Protein AF-A0A1L4D3G4-F1 (afdb_monomer)

Organism: NCBI:txid1915309

Foldseek 3Di:
DQVPLLVVVVVVLVPDPPPPPPCVQDPPLLSVLLVVVLVPDDPLLSSLLSVLLVVLCVLLVPVPSSSVLLSSQLSLQLVQPDDPDDPVVSNVSSVVSSVVSSVVSVVVDSVVSSVVCQQAFALEGPVCVVLLVLLAPVVFDDQVVQAPDQAEDDAFGKFKKQFDALVCLPPPCLLVVQVNLLQFQKAKIFIAHNLRFEAQHQKIFTKDWRSQFFNAWFLADLVDDGRFPPPVPVPPDPDDDDDDDDHHPDPDRCCVVSGVRSYDDHHSVRSSVSNDPHTIIIMGGSHFQDRRGNSDGTTHRMDRAEMEGEDEPVDHDDPVSVVSNVVSRVSVCVVRVHYYYYYHHHHDPVSVD

Solvent-accessible surface area (backbone atoms only — not comparable to full-atom values): 20359 Å² total; per-residue (Å²): 117,82,76,54,47,49,47,52,53,53,51,66,67,67,54,70,71,98,43,80,74,55,51,78,78,47,60,58,64,51,54,56,30,50,50,55,53,56,71,73,46,56,68,74,57,46,47,60,49,34,66,58,52,61,49,34,56,68,73,34,72,75,39,64,68,58,20,52,51,45,44,52,50,37,53,51,51,51,60,72,70,60,63,99,63,57,75,70,55,47,54,54,51,52,53,50,46,46,57,59,40,54,61,54,65,75,67,79,46,64,68,60,51,53,53,50,50,65,64,73,43,45,59,51,54,82,92,46,50,72,38,50,63,51,43,38,66,87,73,38,58,70,59,79,82,43,70,87,39,85,43,70,69,77,69,87,42,38,44,41,34,38,66,45,58,78,89,45,64,86,38,75,63,51,82,42,39,53,68,50,45,32,59,20,56,34,40,64,28,26,74,39,30,69,91,39,48,60,33,74,36,51,35,31,35,26,48,46,54,46,43,45,20,57,60,47,43,37,44,40,70,76,81,72,75,70,54,48,71,38,86,88,65,59,87,79,72,90,81,82,93,81,87,82,85,95,70,75,92,63,94,54,92,59,46,78,77,44,76,84,55,59,86,53,80,59,29,63,67,55,31,53,73,60,33,70,101,54,45,36,29,31,34,27,37,17,36,55,71,41,72,54,40,64,65,56,70,49,14,45,71,51,39,69,54,27,37,39,37,51,48,27,86,91,60,73,76,52,72,70,56,49,53,52,53,51,52,52,48,52,55,48,32,70,74,65,74,36,26,40,40,35,40,73,33,47,56,51,76,75,74,82,117

Sequence (353 aa):
MKKLYGKELDDDFSVGFGVYEYISRIDFGLWESLKIWLHELPDNEKEIISIYYLKFKKISRGDDYLEKSLQVHFLFKLRLERIIFSLEHLKIIIKKIFQETEKLAHYRSVDLLTKNINRYSSYISVSEIHKLHKWDQKYFTNLSMFQSSNVVGVKDFKFIVHMIGEEYFNRTDFSNLEDNMNTWDAISTSVVSENNKYFYYRFGVILSIPKQNILLTFTQDAMFENHIGNSKMDKYQLTSKKYSENKIKNNGLLTKHIKSKYNTFYTPDEIIKKTYAFHNEIIVCGRNGVNIHPNFPCTGKIKIAGIVIVNDKNNPTSIKNSQMILEATKNLQKKYSVPIIRIDGQVDVTSNQ

Structure (mmCIF, N/CA/C/O backbone):
data_AF-A0A1L4D3G4-F1
#
_entry.id   AF-A0A1L4D3G4-F1
#
loop_
_atom_site.group_PDB
_atom_site.id
_atom_site.type_symbol
_atom_site.label_atom_id
_atom_site.label_alt_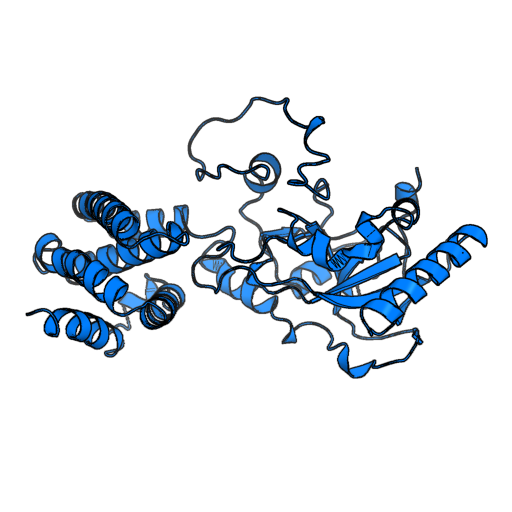id
_atom_site.label_comp_id
_atom_site.label_asym_id
_atom_site.label_entity_id
_atom_site.label_seq_id
_atom_site.pdbx_PDB_ins_code
_atom_site.Cartn_x
_atom_site.Cartn_y
_atom_site.Cartn_z
_atom_site.occupancy
_atom_site.B_iso_or_equiv
_atom_site.auth_seq_id
_atom_site.auth_comp_id
_atom_site.auth_asym_id
_atom_site.auth_atom_id
_atom_site.pdbx_PDB_model_num
ATOM 1 N N . MET A 1 1 ? -14.363 -14.700 41.690 1.00 42.09 1 MET A N 1
ATOM 2 C CA . MET A 1 1 ? -14.624 -13.422 40.988 1.00 42.09 1 MET A CA 1
ATOM 3 C C . MET A 1 1 ? -13.743 -13.204 39.752 1.00 42.09 1 MET A C 1
ATOM 5 O O . MET A 1 1 ? -14.317 -12.923 38.718 1.00 42.09 1 MET A O 1
ATOM 9 N N . LYS A 1 2 ? -12.409 -13.398 39.774 1.00 38.31 2 LYS A N 1
ATOM 10 C CA . LYS A 1 2 ? -11.531 -13.130 38.601 1.00 38.31 2 LYS A CA 1
ATOM 11 C C . LYS A 1 2 ? -11.854 -13.887 37.294 1.00 38.31 2 LYS A C 1
ATOM 13 O O . LYS A 1 2 ? -11.777 -13.299 36.228 1.00 38.31 2 LYS A O 1
ATOM 18 N N . LYS A 1 3 ? -12.274 -15.158 37.355 1.00 40.56 3 LYS A N 1
ATOM 19 C CA . LYS A 1 3 ? -12.630 -15.956 36.156 1.00 40.56 3 LYS A CA 1
ATOM 20 C C . LYS A 1 3 ? -13.986 -15.607 35.517 1.00 40.56 3 LYS A C 1
ATOM 22 O O . LYS A 1 3 ? -14.239 -16.042 34.403 1.00 40.56 3 LYS A O 1
ATOM 27 N N . LEU A 1 4 ? -14.858 -14.868 36.209 1.00 44.81 4 LEU A N 1
ATOM 28 C CA . LEU A 1 4 ? -16.210 -14.567 35.714 1.00 44.81 4 LEU A CA 1
ATOM 29 C C . LEU A 1 4 ? -16.209 -13.448 34.664 1.00 44.81 4 LEU A C 1
ATOM 31 O O . LEU A 1 4 ? -16.950 -13.530 33.695 1.00 44.81 4 LEU A O 1
ATOM 35 N N . TYR A 1 5 ? -15.330 -12.456 34.814 1.00 47.94 5 TYR A N 1
ATOM 36 C CA . TYR A 1 5 ? -15.343 -11.261 33.965 1.00 47.94 5 TYR A CA 1
ATOM 37 C C . TYR A 1 5 ? -14.765 -11.471 32.561 1.00 47.94 5 TYR A C 1
ATOM 39 O O . TYR A 1 5 ? -15.242 -10.859 31.612 1.00 47.94 5 TYR A O 1
ATOM 47 N N . GLY A 1 6 ? -13.775 -12.359 32.407 1.00 49.72 6 GLY A N 1
ATOM 48 C CA . GLY A 1 6 ? -13.284 -12.747 31.078 1.00 49.72 6 GLY A CA 1
ATOM 49 C C . GLY A 1 6 ? -14.337 -13.522 30.281 1.00 49.72 6 GLY A C 1
ATOM 50 O O . GLY A 1 6 ? -14.503 -13.288 29.092 1.00 49.72 6 GLY A O 1
ATOM 51 N N . LYS A 1 7 ? -15.109 -14.374 30.970 1.00 55.38 7 LYS A N 1
ATOM 52 C CA . LYS A 1 7 ? -16.161 -15.184 30.355 1.00 55.38 7 LYS A CA 1
ATOM 53 C C . LYS A 1 7 ? -17.354 -14.342 29.893 1.00 55.38 7 LYS A C 1
ATOM 55 O O . LYS A 1 7 ? -17.835 -14.563 28.796 1.00 55.38 7 LYS A O 1
ATOM 60 N N . GLU A 1 8 ? -17.791 -13.357 30.682 1.00 55.19 8 GLU A N 1
ATOM 61 C CA . GLU A 1 8 ? -18.862 -12.436 30.260 1.00 55.19 8 GLU A CA 1
ATOM 62 C C . GLU A 1 8 ? -18.474 -11.622 29.023 1.00 55.19 8 GLU A C 1
ATOM 64 O O . GLU A 1 8 ? -19.321 -11.412 28.164 1.00 55.19 8 GLU A O 1
ATOM 69 N N . LEU A 1 9 ? -17.207 -11.200 28.913 1.00 49.03 9 LEU A N 1
ATOM 70 C CA . LEU A 1 9 ? -16.700 -10.533 27.716 1.00 49.03 9 LEU A CA 1
ATOM 71 C C . LEU A 1 9 ? -16.831 -11.470 26.501 1.00 49.03 9 LEU A C 1
ATOM 73 O O . LEU A 1 9 ? -17.475 -11.110 25.523 1.00 49.03 9 LEU A O 1
ATOM 77 N N . ASP A 1 10 ? -16.284 -12.685 26.588 1.00 51.06 10 ASP A N 1
ATOM 78 C CA . ASP A 1 10 ? -16.332 -13.676 25.504 1.00 51.06 10 ASP A CA 1
ATOM 79 C C . ASP A 1 10 ? -17.775 -14.085 25.131 1.00 51.06 10 ASP A C 1
ATOM 81 O O . ASP A 1 10 ? -18.096 -14.208 23.946 1.00 51.06 10 ASP A O 1
ATOM 85 N N . ASP A 1 11 ? -18.666 -14.232 26.116 1.00 56.81 11 ASP A N 1
ATOM 86 C CA . ASP A 1 11 ? -20.077 -14.576 25.910 1.00 56.81 11 ASP A CA 1
ATOM 87 C C . ASP A 1 11 ? -20.813 -13.445 25.153 1.00 56.81 11 ASP A C 1
ATOM 89 O O . ASP A 1 11 ? -21.473 -13.723 24.149 1.00 56.81 11 ASP A O 1
ATOM 93 N N . ASP A 1 12 ? -20.616 -12.172 25.534 1.00 56.31 12 ASP A N 1
ATOM 94 C CA . ASP A 1 12 ? -21.178 -10.991 24.841 1.00 56.31 12 ASP A CA 1
ATOM 95 C C . ASP A 1 12 ? -20.666 -10.857 23.388 1.00 56.31 12 ASP A C 1
ATOM 97 O O . ASP A 1 12 ? -21.340 -10.286 22.527 1.00 56.31 12 ASP A O 1
ATOM 101 N N . PHE A 1 13 ? -19.472 -11.385 23.093 1.00 51.12 13 PHE A N 1
ATOM 102 C CA . PHE A 1 13 ? -18.880 -11.377 21.751 1.00 51.12 13 PHE A CA 1
ATOM 103 C C . PHE A 1 13 ? -19.269 -12.587 20.886 1.00 51.12 13 PHE A C 1
ATOM 105 O O . PHE A 1 13 ? -19.250 -12.482 19.653 1.00 51.12 13 PHE A O 1
ATOM 112 N N . SER A 1 14 ? -19.638 -13.712 21.499 1.00 44.62 14 SER A N 1
ATOM 113 C CA . SER A 1 14 ? -20.016 -14.953 20.807 1.00 44.62 14 SER A CA 1
ATOM 114 C C . SER A 1 14 ? -21.465 -14.958 20.308 1.00 44.62 14 SER A C 1
ATOM 116 O O . SER A 1 14 ? -21.757 -15.499 19.238 1.00 44.62 14 SER A O 1
ATOM 118 N N . VAL A 1 15 ? -22.372 -14.304 21.035 1.00 47.25 15 VAL A N 1
ATOM 119 C CA . VAL A 1 15 ? -23.777 -14.177 20.653 1.00 47.25 15 VAL A CA 1
ATOM 120 C C . VAL A 1 15 ? -23.879 -13.004 19.687 1.00 47.25 15 VAL A C 1
ATOM 122 O O . VAL A 1 15 ? -24.064 -11.857 20.088 1.00 47.25 15 VAL A O 1
ATOM 125 N N . GLY A 1 16 ? -23.671 -13.283 18.396 1.00 44.22 16 GLY A N 1
ATOM 126 C CA . GLY A 1 16 ? -23.899 -12.322 17.319 1.00 44.22 16 GLY A CA 1
ATOM 127 C C . GLY A 1 16 ? -25.184 -11.550 17.595 1.00 44.22 16 GLY A C 1
ATOM 128 O O . GLY A 1 16 ? -26.239 -12.152 17.795 1.00 44.22 16 GLY A O 1
ATOM 129 N N . PHE A 1 17 ? -25.045 -10.230 17.717 1.00 44.41 17 PHE A N 1
ATOM 130 C CA . PHE A 1 17 ? -26.109 -9.351 18.160 1.00 44.41 17 PHE A CA 1
ATOM 131 C C . PHE A 1 17 ? -27.437 -9.689 17.445 1.00 44.41 17 PHE A C 1
ATOM 133 O O . PHE A 1 17 ? -27.451 -9.903 16.230 1.00 44.41 17 PHE A O 1
ATOM 140 N N . GLY A 1 18 ? -28.564 -9.707 18.162 1.00 42.38 18 GLY A N 1
ATOM 141 C CA . GLY A 1 18 ? -29.906 -9.887 17.584 1.00 42.38 18 GLY A CA 1
ATOM 142 C C . GLY A 1 18 ? -30.361 -8.665 16.774 1.00 42.38 18 GLY A C 1
ATOM 143 O O . GLY A 1 18 ? -31.245 -7.930 17.194 1.00 42.38 18 GLY A O 1
ATOM 144 N N . VAL A 1 19 ? -29.683 -8.375 15.664 1.00 39.91 19 VAL A N 1
ATOM 145 C CA . VAL A 1 19 ? -29.420 -6.992 15.247 1.00 39.91 19 VAL A CA 1
ATOM 146 C C . VAL A 1 19 ? -29.548 -6.838 13.736 1.00 39.91 19 VAL A C 1
ATOM 148 O O . VAL A 1 19 ? -28.597 -6.615 13.005 1.00 39.91 19 VAL A O 1
ATOM 151 N N . TYR A 1 20 ? -30.783 -6.904 13.248 1.00 40.59 20 TYR A N 1
ATOM 152 C CA . TYR A 1 20 ? -31.081 -6.399 11.905 1.00 40.59 20 TYR A CA 1
ATOM 153 C C . TYR A 1 20 ? -31.168 -4.861 11.881 1.00 40.59 20 TYR A C 1
ATOM 155 O O . TYR A 1 20 ? -30.770 -4.242 10.899 1.00 40.59 20 TYR A O 1
ATOM 163 N N . GLU A 1 21 ? -31.580 -4.212 12.979 1.00 41.81 21 GLU A N 1
ATOM 164 C CA . GLU A 1 21 ? -31.672 -2.740 13.041 1.00 41.81 21 GLU A CA 1
ATOM 165 C C . GLU A 1 21 ? -30.343 -2.052 13.401 1.00 41.81 21 GLU A C 1
ATOM 167 O O . GLU A 1 21 ? -30.026 -0.988 12.869 1.00 41.81 21 GLU A O 1
ATOM 172 N N . TYR A 1 22 ? -29.514 -2.671 14.242 1.00 42.81 22 TYR A N 1
ATOM 173 C CA . TYR A 1 22 ? -28.264 -2.081 14.749 1.00 42.81 22 TYR A CA 1
ATOM 174 C C . TYR A 1 22 ? -27.087 -2.197 13.750 1.00 42.81 22 TYR A C 1
ATOM 176 O O . TYR A 1 22 ? -26.238 -1.303 13.715 1.00 42.81 22 TYR A O 1
ATOM 184 N N . ILE A 1 23 ? -27.098 -3.197 12.845 1.00 43.22 23 ILE A N 1
ATOM 185 C CA . ILE A 1 23 ? -26.132 -3.359 11.728 1.00 43.22 23 ILE A CA 1
ATOM 186 C C . ILE A 1 23 ? -26.224 -2.200 10.732 1.00 43.22 23 ILE A C 1
ATOM 188 O O . ILE A 1 23 ? -25.244 -1.875 10.067 1.00 43.22 23 ILE A O 1
ATOM 192 N N . SER A 1 24 ? -27.377 -1.533 10.644 1.00 45.66 24 SER A N 1
ATOM 193 C CA . SER A 1 24 ? -27.547 -0.415 9.712 1.00 45.66 24 SER A CA 1
ATOM 194 C C . SER A 1 24 ? -26.776 0.852 10.119 1.00 45.66 24 SER A C 1
ATOM 196 O O . SER A 1 24 ? -26.559 1.716 9.271 1.00 45.66 24 SER A O 1
ATOM 198 N N . ARG A 1 25 ? -26.352 0.988 11.391 1.00 48.62 25 ARG A N 1
ATOM 199 C CA . ARG A 1 25 ? -25.760 2.237 11.924 1.00 48.62 25 ARG A CA 1
ATOM 200 C C . ARG A 1 25 ? -24.374 2.094 12.542 1.00 48.62 25 ARG A C 1
ATOM 202 O O . ARG A 1 25 ? -23.607 3.055 12.498 1.00 48.62 25 ARG A O 1
ATOM 209 N N . ILE A 1 26 ? -24.043 0.941 13.116 1.00 53.25 26 ILE A N 1
ATOM 210 C CA . ILE A 1 26 ? -22.683 0.640 13.569 1.00 53.25 26 ILE A CA 1
ATOM 211 C C . ILE A 1 26 ? -22.080 -0.319 12.554 1.00 53.25 26 ILE A C 1
ATOM 213 O O . ILE A 1 26 ? -22.638 -1.381 12.296 1.00 53.25 26 ILE A O 1
ATOM 217 N N . ASP A 1 27 ? -20.963 0.096 11.954 1.00 59.19 27 ASP A N 1
ATOM 218 C CA . ASP A 1 27 ? -20.247 -0.677 10.943 1.00 59.19 27 ASP A CA 1
ATOM 219 C C . ASP A 1 27 ? -19.950 -2.084 11.481 1.00 59.19 27 ASP A C 1
ATOM 221 O O . ASP A 1 27 ? -19.138 -2.269 12.391 1.00 59.19 27 ASP A O 1
ATOM 225 N N . PHE A 1 28 ? -20.636 -3.084 10.927 1.00 61.38 28 PHE A N 1
ATOM 226 C CA . PHE A 1 28 ? -20.466 -4.487 11.292 1.00 61.38 28 PHE A CA 1
ATOM 227 C C . PHE A 1 28 ? -18.996 -4.926 11.173 1.00 61.38 28 PHE A C 1
ATOM 229 O O . PHE A 1 28 ? -18.505 -5.694 11.999 1.00 61.38 28 PHE A O 1
ATOM 236 N N . GLY A 1 29 ? -18.255 -4.367 10.208 1.00 60.62 29 GLY A N 1
ATOM 237 C CA . GLY A 1 29 ? -16.829 -4.630 10.035 1.00 60.62 29 GLY A CA 1
ATOM 238 C C . GLY A 1 29 ? -15.967 -4.102 11.186 1.00 60.62 29 GLY A C 1
ATOM 239 O O . GLY A 1 29 ? -15.011 -4.766 11.591 1.00 60.62 29 GLY A O 1
ATOM 240 N N . LEU A 1 30 ? -16.317 -2.947 11.765 1.00 64.12 30 LEU A N 1
ATOM 241 C CA . LEU A 1 30 ? -15.652 -2.410 12.959 1.00 64.12 30 LEU A CA 1
ATOM 242 C C . LEU A 1 30 ? -15.825 -3.362 14.145 1.00 64.12 30 LEU A C 1
ATOM 244 O O . LEU A 1 30 ? -14.848 -3.680 14.825 1.00 64.12 30 LEU A O 1
ATOM 248 N N . TRP A 1 31 ? -17.043 -3.850 14.374 1.00 67.62 31 TRP A N 1
ATOM 249 C CA . TRP A 1 31 ? -17.318 -4.754 15.487 1.00 67.62 31 TRP A CA 1
ATOM 250 C C . TRP A 1 31 ? -16.569 -6.083 15.373 1.00 67.62 31 TRP A C 1
ATOM 252 O O . TRP A 1 31 ? -15.859 -6.469 16.303 1.00 67.62 31 TRP A O 1
ATOM 262 N N . GLU A 1 32 ? -16.658 -6.748 14.220 1.00 67.75 32 GLU A N 1
ATOM 263 C CA . GLU A 1 32 ? -15.952 -8.013 13.989 1.00 67.75 32 GLU A CA 1
ATOM 264 C C . GLU A 1 32 ? -14.431 -7.837 14.089 1.00 67.75 32 GLU A C 1
ATOM 266 O O . GLU A 1 32 ? -13.722 -8.685 14.629 1.00 67.75 32 GLU A O 1
ATOM 271 N N . SER A 1 33 ? -13.907 -6.685 13.670 1.00 70.25 33 SER A N 1
ATOM 272 C CA . SER A 1 33 ? -12.487 -6.397 13.839 1.00 70.25 33 SER A CA 1
ATOM 273 C C . SER A 1 33 ? -12.077 -6.171 15.298 1.00 70.25 33 SER A C 1
ATOM 275 O O . SER A 1 33 ? -10.966 -6.539 15.688 1.00 70.25 33 SER A O 1
ATOM 277 N N . LEU A 1 34 ? -12.935 -5.563 16.124 1.00 72.88 34 LEU A N 1
ATOM 278 C CA . LEU A 1 34 ? -12.679 -5.421 17.561 1.00 72.88 34 LEU A CA 1
ATOM 279 C C . LEU A 1 34 ? -12.722 -6.771 18.280 1.00 72.88 34 LEU A C 1
ATOM 281 O O . LEU A 1 34 ? -11.896 -6.978 19.166 1.00 72.88 34 LEU A O 1
ATOM 285 N N . LYS A 1 35 ? -13.600 -7.696 17.867 1.00 73.50 35 LYS A N 1
ATOM 286 C CA . LYS A 1 35 ? -13.601 -9.086 18.353 1.00 73.50 35 LYS A CA 1
ATOM 287 C C . LYS A 1 35 ? -12.277 -9.780 18.101 1.00 73.50 35 LYS A C 1
ATOM 289 O O . LYS A 1 35 ? -11.671 -10.294 19.035 1.00 73.50 35 LYS A O 1
ATOM 294 N N . ILE A 1 36 ? -11.825 -9.776 16.845 1.00 72.19 36 ILE A N 1
ATOM 295 C CA . ILE A 1 36 ? -10.562 -10.413 16.452 1.00 72.19 36 ILE A CA 1
ATOM 296 C C . ILE A 1 36 ? -9.418 -9.837 17.289 1.00 72.19 36 ILE A C 1
ATOM 298 O O . ILE A 1 36 ? -8.679 -10.585 17.923 1.00 72.19 36 ILE A O 1
ATOM 302 N N . TRP A 1 37 ? -9.336 -8.506 17.367 1.00 80.38 37 TRP A N 1
ATOM 303 C CA . TRP A 1 37 ? -8.324 -7.828 18.172 1.00 80.38 37 TRP A CA 1
ATOM 304 C C . TRP A 1 37 ? -8.384 -8.220 19.654 1.00 80.38 37 TRP A C 1
ATOM 306 O O . TRP A 1 37 ? -7.343 -8.491 20.246 1.00 80.38 37 TRP A O 1
ATOM 316 N N . LEU A 1 38 ? -9.577 -8.271 20.254 1.00 79.56 38 LEU A N 1
ATOM 317 C CA . LEU A 1 38 ? -9.748 -8.694 21.643 1.00 79.56 38 LEU A CA 1
ATOM 318 C C . LEU A 1 38 ? -9.295 -10.136 21.852 1.00 79.56 38 LEU A C 1
ATOM 320 O O . LEU A 1 38 ? -8.597 -10.391 22.827 1.00 79.56 38 LEU A O 1
ATOM 324 N N . HIS A 1 39 ? -9.626 -11.061 20.948 1.00 81.19 39 HIS A N 1
ATOM 325 C CA . HIS A 1 39 ? -9.197 -12.458 21.050 1.00 81.19 39 HIS A CA 1
ATOM 326 C C . HIS A 1 39 ? -7.673 -12.614 21.014 1.00 81.19 39 HIS A C 1
ATOM 328 O O . HIS A 1 39 ? -7.145 -13.450 21.749 1.00 81.19 39 HIS A O 1
ATOM 334 N N . GLU A 1 40 ? -6.978 -11.775 20.243 1.00 81.69 40 GLU A N 1
ATOM 335 C CA . GLU A 1 40 ? -5.512 -11.727 20.161 1.00 81.69 40 GLU A CA 1
ATOM 336 C C . GLU A 1 40 ? -4.836 -11.148 21.421 1.00 81.69 40 GLU A C 1
ATOM 338 O O . GLU A 1 40 ? -3.612 -11.235 21.557 1.00 81.69 40 GLU A O 1
ATOM 343 N N . LEU A 1 41 ? -5.588 -10.545 22.353 1.00 80.31 41 LEU A N 1
ATOM 344 C CA . LEU A 1 41 ? -5.010 -9.989 23.576 1.00 80.31 41 LEU A CA 1
ATOM 345 C C . LEU A 1 41 ? -4.597 -11.081 24.577 1.00 80.31 41 LEU A C 1
ATOM 347 O O . LEU A 1 41 ? -5.334 -12.052 24.776 1.00 80.31 41 LEU A O 1
ATOM 351 N N . PRO A 1 42 ? -3.474 -10.884 25.291 1.00 87.31 42 PRO A N 1
ATOM 352 C CA . PRO A 1 42 ? -3.150 -11.665 26.478 1.00 87.31 42 PRO A CA 1
ATOM 353 C C . PRO A 1 42 ? -4.271 -11.622 27.532 1.00 87.31 42 PRO A C 1
ATOM 355 O O . PRO A 1 42 ? -4.920 -10.590 27.727 1.00 87.31 42 PRO A O 1
ATOM 358 N N . ASP A 1 43 ? -4.470 -12.721 28.264 1.00 86.50 43 ASP A N 1
ATOM 359 C CA . ASP A 1 43 ? -5.577 -12.862 29.228 1.00 86.50 43 ASP A CA 1
ATOM 360 C C . ASP A 1 43 ? -5.563 -11.803 30.337 1.00 86.50 43 ASP A C 1
ATOM 362 O O . ASP A 1 43 ? -6.609 -11.314 30.765 1.00 86.50 43 ASP A O 1
ATOM 366 N N . ASN A 1 44 ? -4.373 -11.398 30.780 1.00 87.75 44 ASN A N 1
ATOM 367 C CA . ASN A 1 44 ? -4.210 -10.338 31.773 1.00 87.75 44 ASN A CA 1
ATOM 368 C C . ASN A 1 44 ? -4.648 -8.957 31.246 1.00 87.75 44 ASN A C 1
ATOM 370 O O . ASN A 1 44 ? -5.154 -8.147 32.020 1.00 87.75 44 ASN A O 1
ATOM 374 N N . GLU A 1 45 ? -4.494 -8.678 29.948 1.00 86.62 45 GLU A N 1
ATOM 375 C CA . GLU A 1 45 ? -5.011 -7.456 29.324 1.00 86.62 45 GLU A CA 1
ATOM 376 C C . GLU A 1 45 ? -6.540 -7.511 29.224 1.00 86.62 45 GLU A C 1
ATOM 378 O O . GLU A 1 45 ? -7.209 -6.556 29.625 1.00 86.62 45 GLU A O 1
ATOM 383 N N . LYS A 1 46 ? -7.099 -8.646 28.776 1.00 87.75 46 LYS A N 1
ATOM 384 C CA . LYS A 1 46 ? -8.555 -8.873 28.715 1.00 87.75 46 LYS A CA 1
ATOM 385 C C . LYS A 1 46 ? -9.215 -8.674 30.080 1.00 87.75 46 LYS A C 1
ATOM 387 O O . LYS A 1 46 ? -10.233 -7.988 30.174 1.00 87.75 46 LYS A O 1
ATOM 392 N N . GLU A 1 47 ? -8.605 -9.202 31.145 1.00 87.94 47 GLU A N 1
ATOM 393 C CA . GLU A 1 47 ? -9.097 -9.038 32.518 1.00 87.94 47 GLU A CA 1
ATOM 394 C C . GLU A 1 47 ? -9.200 -7.550 32.888 1.00 87.94 47 GLU A C 1
ATOM 396 O O . GLU A 1 47 ? -10.248 -7.100 33.350 1.00 87.94 47 GLU A O 1
ATOM 401 N N . ILE A 1 48 ? -8.166 -6.747 32.617 1.00 87.75 48 ILE A N 1
ATOM 402 C CA . ILE A 1 48 ? -8.185 -5.309 32.930 1.00 87.75 48 ILE A CA 1
ATOM 403 C C . ILE A 1 48 ? -9.246 -4.576 32.104 1.00 87.75 48 ILE A C 1
ATOM 405 O O . ILE A 1 48 ? -9.960 -3.729 32.642 1.00 87.75 48 ILE A O 1
ATOM 409 N N . ILE A 1 49 ? -9.370 -4.897 30.815 1.00 88.69 49 ILE A N 1
ATOM 410 C CA . ILE A 1 49 ? -10.350 -4.277 29.914 1.00 88.69 49 ILE A CA 1
ATOM 411 C C . ILE A 1 49 ? -11.776 -4.563 30.389 1.00 88.69 49 ILE A C 1
ATOM 413 O O . ILE A 1 49 ? -12.582 -3.633 30.484 1.00 88.69 49 ILE A O 1
ATOM 417 N N . SER A 1 50 ? -12.070 -5.814 30.759 1.00 87.88 50 SER A N 1
ATOM 418 C CA . SER A 1 50 ? -13.403 -6.251 31.196 1.00 87.88 50 SER A CA 1
ATOM 419 C C . SER A 1 50 ? -13.931 -5.449 32.395 1.00 87.88 50 SER A C 1
ATOM 421 O O . SER A 1 50 ? -15.100 -5.061 32.417 1.00 87.88 50 SER A O 1
ATOM 423 N N . ILE A 1 51 ? -13.053 -5.079 33.339 1.00 90.19 51 ILE A N 1
ATOM 424 C CA . ILE A 1 51 ? -13.406 -4.282 34.528 1.00 90.19 51 ILE A CA 1
ATOM 425 C C . ILE A 1 51 ? -14.019 -2.929 34.147 1.00 90.19 51 ILE A C 1
ATOM 427 O O . ILE A 1 51 ? -14.897 -2.428 34.851 1.00 90.19 51 ILE A O 1
ATOM 431 N N . TYR A 1 52 ? -13.539 -2.301 33.073 1.00 90.44 52 TYR A N 1
ATOM 432 C CA . TYR A 1 52 ? -14.050 -1.009 32.613 1.00 90.44 52 TYR A CA 1
ATOM 433 C C . TYR A 1 52 ? -15.189 -1.172 31.611 1.00 90.44 52 TYR A C 1
ATOM 435 O O . TYR A 1 52 ? -16.159 -0.422 31.678 1.00 90.44 52 TYR A O 1
ATOM 443 N N . TYR A 1 53 ? -15.111 -2.186 30.751 1.00 88.19 53 TYR A N 1
ATOM 444 C CA . TYR A 1 53 ? -16.151 -2.522 29.783 1.00 88.19 53 TYR A CA 1
ATOM 445 C C . TYR A 1 53 ? -17.519 -2.740 30.451 1.00 88.19 53 TYR A C 1
ATOM 447 O O . TYR A 1 53 ? -18.520 -2.143 30.053 1.00 88.19 53 TYR A O 1
ATOM 455 N N . LEU A 1 54 ? -17.553 -3.509 31.543 1.00 89.69 54 LEU A N 1
ATOM 456 C CA . LEU A 1 54 ? -18.790 -3.838 32.259 1.00 89.69 54 LEU A CA 1
ATOM 457 C C . LEU A 1 54 ? -19.385 -2.655 33.035 1.00 89.69 54 LEU A C 1
ATOM 459 O O . LEU A 1 54 ? -20.572 -2.654 33.362 1.00 89.69 54 LEU A O 1
ATOM 463 N N . LYS A 1 55 ? -18.603 -1.603 33.311 1.00 91.94 55 LYS A N 1
ATOM 464 C CA . LYS A 1 55 ? -19.127 -0.398 33.978 1.00 91.94 55 LYS A CA 1
ATOM 465 C C . LYS A 1 55 ? -20.111 0.369 33.099 1.00 91.94 55 LYS A C 1
ATOM 467 O O . LYS A 1 55 ? -20.960 1.075 33.647 1.00 91.94 55 LYS A O 1
ATOM 472 N N . PHE A 1 56 ? -20.046 0.214 31.774 1.00 86.81 56 PHE A N 1
ATOM 473 C CA . PHE A 1 56 ? -20.971 0.899 30.872 1.00 86.81 56 PHE A CA 1
ATOM 474 C C . PHE A 1 56 ? -22.421 0.462 31.054 1.00 86.81 56 PHE A C 1
ATOM 476 O O . PHE A 1 56 ? -23.292 1.314 30.933 1.00 86.81 56 PHE A O 1
ATOM 483 N N . LYS A 1 57 ? -22.677 -0.775 31.497 1.00 87.50 57 LYS A N 1
ATOM 484 C CA . LYS A 1 57 ? -24.021 -1.255 31.857 1.00 87.50 57 LYS A CA 1
ATOM 485 C C . LYS A 1 57 ? -24.681 -0.433 32.964 1.00 87.50 57 LYS A C 1
ATOM 487 O O . LYS A 1 57 ? -25.879 -0.165 32.958 1.00 87.50 57 LYS A O 1
ATOM 492 N N . LYS A 1 58 ? -23.885 0.015 33.939 1.00 88.06 58 LYS A N 1
ATOM 493 C CA . LYS A 1 58 ? -24.375 0.905 35.000 1.00 88.06 58 LYS A CA 1
ATOM 494 C C . LYS A 1 58 ? -24.572 2.334 34.485 1.00 88.06 58 LYS A C 1
ATOM 496 O O . LYS A 1 58 ? -25.516 3.006 34.895 1.00 88.06 58 LYS A O 1
ATOM 501 N N . ILE A 1 59 ? -23.680 2.800 33.610 1.00 86.88 59 ILE A N 1
ATOM 502 C CA . ILE A 1 59 ? -23.711 4.157 33.042 1.00 86.88 59 ILE A CA 1
ATOM 503 C C . ILE A 1 59 ? -24.911 4.340 32.105 1.00 86.88 59 ILE A C 1
ATOM 505 O O . ILE A 1 59 ? -25.550 5.391 32.138 1.00 86.88 59 ILE A O 1
ATOM 509 N N . SER A 1 60 ? -25.242 3.318 31.318 1.00 84.25 60 SER A N 1
ATOM 510 C CA . SER A 1 60 ? -26.350 3.325 30.362 1.00 84.25 60 SER A CA 1
ATOM 511 C C . SER A 1 60 ? -27.729 3.270 31.017 1.00 84.25 60 SER A C 1
ATOM 513 O O . SER A 1 60 ? -28.719 3.589 30.369 1.00 84.25 60 SER A O 1
ATOM 515 N N . ARG A 1 61 ? -27.817 2.909 32.306 1.00 86.62 61 ARG A N 1
ATOM 516 C CA . ARG A 1 61 ? -29.080 2.805 33.065 1.00 86.62 61 ARG A CA 1
ATOM 517 C C . ARG A 1 61 ? -30.122 1.900 32.384 1.00 86.62 61 ARG A C 1
ATOM 519 O O . ARG A 1 61 ? -31.313 2.179 32.470 1.00 86.62 61 ARG A O 1
ATOM 526 N N . GLY A 1 62 ? -29.667 0.827 31.736 1.00 82.38 62 GLY A N 1
ATOM 527 C CA . GLY A 1 62 ? -30.529 -0.120 31.020 1.00 82.38 62 GLY A CA 1
ATOM 528 C C . GLY A 1 62 ? -30.882 0.289 29.587 1.00 82.38 62 GLY A C 1
ATOM 529 O O . GLY A 1 62 ? -31.669 -0.395 28.946 1.00 82.38 62 GLY A O 1
ATOM 530 N N . ASP A 1 63 ? -30.315 1.385 29.072 1.00 82.81 63 ASP A N 1
ATOM 531 C CA . ASP A 1 63 ? -30.326 1.672 27.638 1.00 82.81 63 ASP A CA 1
ATOM 532 C C . ASP A 1 63 ? -29.273 0.796 26.941 1.00 82.81 63 ASP A C 1
ATOM 534 O O . ASP A 1 63 ? -28.090 1.148 26.867 1.00 82.81 63 ASP A O 1
ATOM 538 N N . ASP A 1 64 ? -29.708 -0.363 26.447 1.00 81.81 64 ASP A N 1
ATOM 539 C CA . ASP A 1 64 ? -28.848 -1.321 25.745 1.00 81.81 64 ASP A CA 1
ATOM 540 C C . ASP A 1 64 ? -28.126 -0.674 24.551 1.00 81.81 64 ASP A C 1
ATOM 542 O O . ASP A 1 64 ? -26.966 -0.977 24.265 1.00 81.81 64 ASP A O 1
ATOM 546 N N . TYR A 1 65 ? -28.772 0.272 23.864 1.00 75.94 65 TYR A N 1
ATOM 547 C CA . TYR A 1 65 ? -28.199 0.914 22.688 1.00 75.94 65 TYR A CA 1
ATOM 548 C C . TYR A 1 65 ? -27.044 1.850 23.056 1.00 75.94 65 TYR A C 1
ATOM 550 O O . TYR A 1 65 ? -25.965 1.802 22.447 1.00 75.94 65 TYR A O 1
ATOM 558 N N . LEU A 1 66 ? -27.240 2.673 24.086 1.00 80.44 66 LEU A N 1
ATOM 559 C CA . LEU A 1 66 ? -26.199 3.533 24.636 1.00 80.44 66 LEU A CA 1
ATOM 560 C C . LEU A 1 66 ? -25.055 2.706 25.233 1.00 80.44 66 LEU A C 1
ATOM 562 O O . LEU A 1 66 ? -23.891 3.034 25.001 1.00 80.44 66 LEU A O 1
ATOM 566 N N . GLU A 1 67 ? -25.370 1.626 25.955 1.00 85.81 67 GLU A N 1
ATOM 567 C CA . GLU A 1 67 ? -24.374 0.708 26.515 1.00 85.81 67 GLU A CA 1
ATOM 568 C C . GLU A 1 67 ? -23.430 0.190 25.435 1.00 85.81 67 GLU A C 1
ATOM 570 O O . GLU A 1 67 ? -22.216 0.416 25.506 1.00 85.81 67 GLU A O 1
ATOM 575 N N . LYS A 1 68 ? -23.991 -0.467 24.414 1.00 80.94 68 LYS A N 1
ATOM 576 C CA . LYS A 1 68 ? -23.193 -1.095 23.364 1.00 80.94 68 LYS A CA 1
ATOM 577 C C . LYS A 1 68 ? -22.406 -0.048 22.568 1.00 80.94 68 LYS A C 1
ATOM 579 O O . LYS A 1 68 ? -21.245 -0.270 22.236 1.00 80.94 68 LYS A O 1
ATOM 584 N N . SER A 1 69 ? -22.976 1.135 22.327 1.00 76.50 69 SER A N 1
ATOM 585 C CA . SER A 1 69 ? -22.274 2.223 21.626 1.00 76.50 69 SER A CA 1
ATOM 586 C C . SER A 1 69 ? -21.055 2.734 22.410 1.00 76.50 69 SER A C 1
ATOM 588 O O . SER A 1 69 ? -19.980 2.933 21.836 1.00 76.50 69 SER A O 1
ATOM 590 N N . LEU A 1 70 ? -21.186 2.909 23.731 1.00 81.81 70 LEU A N 1
ATOM 591 C CA . LEU A 1 70 ? -20.075 3.296 24.607 1.00 81.81 70 LEU A CA 1
ATOM 592 C C . LEU A 1 70 ? -19.004 2.205 24.669 1.00 81.81 70 LEU A C 1
ATOM 594 O O . LEU A 1 70 ? -17.817 2.507 24.582 1.00 81.81 70 LEU A O 1
ATOM 598 N N . GLN A 1 71 ? -19.417 0.942 24.753 1.00 86.81 71 GLN A N 1
ATOM 599 C CA . GLN A 1 71 ? -18.525 -0.215 24.718 1.00 86.81 71 GLN A CA 1
ATOM 600 C C . GLN A 1 71 ? -17.706 -0.272 23.420 1.00 86.81 71 GLN A C 1
ATOM 602 O O . GLN A 1 71 ? -16.481 -0.398 23.477 1.00 86.81 71 GLN A O 1
ATOM 607 N N . VAL A 1 72 ? -18.347 -0.097 22.259 1.00 80.44 72 VAL A N 1
ATOM 608 C CA . VAL A 1 72 ? -17.663 -0.018 20.956 1.00 80.44 72 VAL A CA 1
ATOM 609 C C . VAL A 1 72 ? -16.678 1.151 20.932 1.00 80.44 72 VAL A C 1
ATOM 611 O O . VAL A 1 72 ? -15.520 0.959 20.567 1.00 80.44 72 VAL A O 1
ATOM 614 N N . HIS A 1 73 ? -17.094 2.349 21.360 1.00 79.25 73 HIS A N 1
ATOM 615 C CA . HIS A 1 73 ? -16.219 3.526 21.394 1.00 79.25 73 HIS A CA 1
ATOM 616 C C . HIS A 1 73 ? -14.991 3.314 22.287 1.00 79.25 73 HIS A C 1
ATOM 618 O O . HIS A 1 73 ? -13.871 3.637 21.890 1.00 79.25 73 HIS A O 1
ATOM 624 N N . PHE A 1 74 ? -15.200 2.761 23.482 1.00 84.88 74 PHE A N 1
ATOM 625 C CA . PHE A 1 74 ? -14.153 2.486 24.457 1.00 84.88 74 PHE A CA 1
ATOM 626 C C . PHE A 1 74 ? -13.108 1.520 23.896 1.00 84.88 74 PHE A C 1
ATOM 628 O O . PHE A 1 74 ? -11.915 1.825 23.909 1.00 84.88 74 PHE A O 1
ATOM 635 N N . LEU A 1 75 ? -13.554 0.385 23.351 1.00 82.69 75 LEU A N 1
ATOM 636 C CA . LEU A 1 75 ? -12.667 -0.613 22.753 1.00 82.69 75 LEU A CA 1
ATOM 637 C C . LEU A 1 75 ? -11.936 -0.062 21.534 1.00 82.69 75 LEU A C 1
ATOM 639 O O . LEU A 1 75 ? -10.736 -0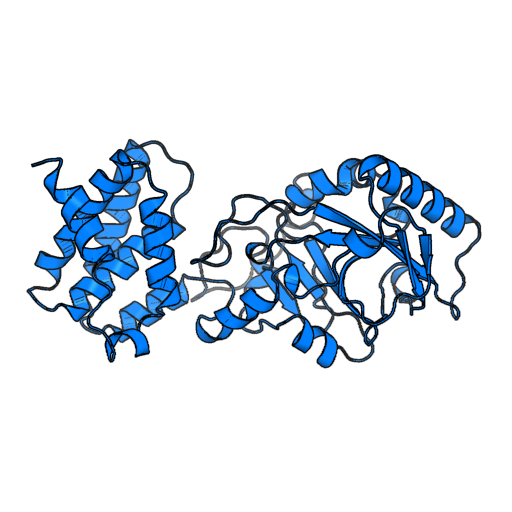.276 21.372 1.00 82.69 75 LEU A O 1
ATOM 643 N N . PHE A 1 76 ? -12.647 0.699 20.707 1.00 73.12 76 PHE A N 1
ATOM 644 C CA . PHE A 1 76 ? -12.079 1.347 19.542 1.00 73.12 76 PHE A CA 1
ATOM 645 C C . PHE A 1 76 ? -10.950 2.314 19.917 1.00 73.12 76 PHE A C 1
ATOM 647 O O . PHE A 1 76 ? -9.837 2.209 19.400 1.00 73.12 76 PHE A O 1
ATOM 654 N N . LYS A 1 77 ? -11.202 3.223 20.864 1.00 70.94 77 LYS A N 1
ATOM 655 C CA . LYS A 1 77 ? -10.189 4.156 21.370 1.00 70.94 77 LYS A CA 1
ATOM 656 C C . LYS A 1 77 ? -9.016 3.434 22.011 1.00 70.94 77 LYS A C 1
ATOM 658 O O . LYS A 1 77 ? -7.874 3.822 21.781 1.00 70.94 77 LYS A O 1
ATOM 663 N N . LEU A 1 78 ? -9.286 2.373 22.765 1.00 77.50 78 LEU A N 1
ATOM 664 C CA . LEU A 1 78 ? -8.240 1.576 23.386 1.00 77.50 78 LEU A CA 1
ATOM 665 C C . LEU A 1 78 ? -7.330 0.917 22.347 1.00 77.50 78 LEU A C 1
ATOM 667 O O . LEU A 1 78 ? -6.113 0.953 22.500 1.00 77.50 78 LEU A O 1
ATOM 671 N N . ARG A 1 79 ? -7.901 0.384 21.264 1.00 75.56 79 ARG A N 1
ATOM 672 C CA . ARG A 1 79 ? -7.133 -0.169 20.145 1.00 75.56 79 ARG A CA 1
ATOM 673 C C . ARG A 1 79 ? -6.280 0.888 19.439 1.00 75.56 79 ARG A C 1
ATOM 675 O O . ARG A 1 79 ? -5.159 0.575 19.053 1.00 75.56 79 ARG A O 1
ATOM 682 N N . LEU A 1 80 ? -6.787 2.112 19.257 1.00 61.31 80 LEU A N 1
ATOM 683 C CA . LEU A 1 80 ? -6.037 3.208 18.622 1.00 61.31 80 LEU A CA 1
ATOM 684 C C . LEU A 1 80 ? -4.825 3.656 19.434 1.00 61.31 80 LEU A C 1
ATOM 686 O O . LEU A 1 80 ? -3.763 3.910 18.877 1.00 61.31 80 LEU A O 1
ATOM 690 N N . GLU A 1 81 ? -5.002 3.777 20.744 1.00 64.75 81 GLU A N 1
ATOM 691 C CA . GLU A 1 81 ? -3.962 4.251 21.653 1.00 64.75 81 GLU A CA 1
ATOM 692 C C . GLU A 1 81 ? -2.976 3.134 22.023 1.00 64.75 81 GLU A C 1
ATOM 694 O O . GLU A 1 81 ? -1.993 3.400 22.709 1.00 64.75 81 GLU A O 1
ATOM 699 N N . ARG A 1 82 ? -3.207 1.884 21.589 1.00 64.00 82 ARG A N 1
ATOM 700 C CA . ARG A 1 82 ? -2.344 0.745 21.917 1.00 64.00 82 ARG A CA 1
ATOM 701 C C . ARG A 1 82 ? -1.002 0.850 21.191 1.00 64.00 82 ARG A C 1
ATOM 703 O O . ARG A 1 82 ? -0.854 0.450 20.040 1.00 64.00 82 ARG A O 1
ATOM 710 N N . ILE A 1 83 ? -0.002 1.318 21.924 1.00 55.50 83 ILE A N 1
ATOM 711 C CA . ILE A 1 83 ? 1.421 1.072 21.675 1.00 55.50 83 ILE A CA 1
ATOM 712 C C . ILE A 1 83 ? 1.831 -0.109 22.579 1.00 55.50 83 ILE A C 1
ATOM 714 O O . ILE A 1 83 ? 1.111 -0.464 23.513 1.00 55.50 83 ILE A O 1
ATOM 718 N N . ILE A 1 84 ? 2.950 -0.781 22.300 1.00 54.75 84 ILE A N 1
ATOM 719 C CA . ILE A 1 84 ? 3.495 -1.812 23.198 1.00 54.75 84 ILE A CA 1
ATOM 720 C C . ILE A 1 84 ? 3.797 -1.150 24.556 1.00 54.75 84 ILE A C 1
ATOM 722 O O . ILE A 1 84 ? 4.722 -0.348 24.663 1.00 54.75 84 ILE A O 1
ATOM 726 N N . PHE A 1 85 ? 3.006 -1.464 25.584 1.00 61.66 85 PHE A N 1
ATOM 727 C CA . PHE A 1 85 ? 3.097 -0.865 26.916 1.00 61.66 85 PHE A CA 1
ATOM 728 C C . PHE A 1 85 ? 3.258 -1.934 27.997 1.00 61.66 85 PHE A C 1
ATOM 730 O O . PHE A 1 85 ? 2.787 -3.059 27.856 1.00 61.66 85 PHE A O 1
ATOM 737 N N . SER A 1 86 ? 3.876 -1.566 29.121 1.00 78.12 86 SER A N 1
ATOM 738 C CA . SER A 1 86 ? 3.799 -2.380 30.337 1.00 78.12 86 SER A CA 1
ATOM 739 C C . SER A 1 86 ? 2.367 -2.400 30.892 1.00 78.12 86 SER A C 1
ATOM 741 O O . SER A 1 86 ? 1.576 -1.484 30.651 1.00 78.12 86 SER A O 1
ATOM 743 N N . LEU A 1 87 ? 2.039 -3.420 31.691 1.00 80.44 87 LEU A N 1
ATOM 744 C CA . LEU A 1 87 ? 0.696 -3.600 32.258 1.00 80.44 87 LEU A CA 1
ATOM 745 C C . LEU A 1 87 ? 0.203 -2.379 33.061 1.00 80.44 87 LEU A C 1
ATOM 747 O O . LEU A 1 87 ? -0.981 -2.049 33.040 1.00 80.44 87 LEU A O 1
ATOM 751 N N . GLU A 1 88 ? 1.109 -1.690 33.761 1.00 80.44 88 GLU A N 1
ATOM 752 C CA . GLU A 1 88 ? 0.782 -0.487 34.539 1.00 80.44 88 GLU A CA 1
ATOM 753 C C . GLU A 1 88 ? 0.421 0.705 33.646 1.00 80.44 88 GLU A C 1
ATOM 755 O O . GLU A 1 88 ? -0.560 1.403 33.905 1.00 80.44 88 GLU A O 1
ATOM 760 N N . HIS A 1 89 ? 1.141 0.897 32.539 1.00 76.44 89 HIS A N 1
ATOM 761 C CA . HIS A 1 89 ? 0.788 1.918 31.554 1.00 76.44 89 HIS A CA 1
ATOM 762 C C . HIS A 1 89 ? -0.561 1.617 30.893 1.00 76.44 89 HIS A C 1
ATOM 764 O O . HIS A 1 89 ? -1.373 2.528 30.720 1.00 76.44 89 HIS A O 1
ATOM 770 N N . LEU A 1 90 ? -0.847 0.343 30.604 1.00 78.75 90 LEU A N 1
ATOM 771 C CA . LEU A 1 90 ? -2.138 -0.067 30.058 1.00 78.75 90 LEU A CA 1
ATOM 772 C C . LEU A 1 90 ? -3.296 0.311 30.998 1.00 78.75 90 LEU A C 1
ATOM 774 O O . LEU A 1 90 ? -4.291 0.866 30.538 1.00 78.75 90 LEU A O 1
ATOM 778 N N . LYS A 1 91 ? -3.162 0.103 32.316 1.00 84.75 91 LYS A N 1
ATOM 779 C CA . LYS A 1 91 ? -4.184 0.515 33.300 1.00 84.75 91 LYS A CA 1
ATOM 780 C C . LYS A 1 91 ? -4.447 2.021 33.275 1.00 84.75 91 LYS A C 1
ATOM 782 O O . LYS A 1 91 ? -5.604 2.437 33.359 1.00 84.75 91 LYS A O 1
ATOM 787 N N . ILE A 1 92 ? -3.394 2.835 33.166 1.00 82.00 92 ILE A N 1
ATOM 788 C CA . ILE A 1 92 ? -3.502 4.302 33.109 1.00 82.00 92 ILE A CA 1
ATOM 789 C C . ILE A 1 92 ? -4.261 4.725 31.849 1.00 82.00 92 ILE A C 1
ATOM 791 O O . ILE A 1 92 ? -5.199 5.522 31.928 1.00 82.00 92 ILE A O 1
ATOM 795 N N . ILE A 1 93 ? -3.892 4.156 30.700 1.00 76.62 93 ILE A N 1
ATOM 796 C CA . ILE A 1 93 ? -4.519 4.448 29.408 1.00 76.62 93 ILE A CA 1
ATOM 797 C C . ILE A 1 93 ? -5.983 4.018 29.415 1.00 76.62 93 ILE A C 1
ATOM 799 O O . ILE A 1 93 ? -6.854 4.826 29.102 1.00 76.62 93 ILE A O 1
ATOM 803 N N . ILE A 1 94 ? -6.273 2.790 29.853 1.00 85.69 94 ILE A N 1
ATOM 804 C CA . ILE A 1 94 ? -7.640 2.274 29.956 1.00 85.69 94 ILE A CA 1
ATOM 805 C C . ILE A 1 94 ? -8.496 3.184 30.836 1.00 85.69 94 ILE A C 1
ATOM 807 O O . ILE A 1 94 ? -9.601 3.553 30.443 1.00 85.69 94 ILE A O 1
ATOM 811 N N . LYS A 1 95 ? -7.989 3.593 32.005 1.00 87.69 95 LYS A N 1
ATOM 812 C CA . LYS A 1 95 ? -8.718 4.490 32.908 1.00 87.69 95 LYS A CA 1
ATOM 813 C C . LYS A 1 95 ? -9.020 5.833 32.244 1.00 87.69 95 LYS A C 1
ATOM 815 O O . LYS A 1 95 ? -10.144 6.319 32.354 1.00 87.69 95 LYS A O 1
ATOM 820 N N . LYS A 1 96 ? -8.042 6.419 31.548 1.00 83.62 96 LYS A N 1
ATOM 821 C CA . LYS A 1 96 ? -8.213 7.681 30.819 1.00 83.62 96 LYS A CA 1
ATOM 822 C C . LYS A 1 96 ? -9.267 7.549 29.716 1.00 83.62 96 LYS A C 1
ATOM 824 O O . LYS A 1 96 ? -10.191 8.354 29.664 1.00 83.62 96 LYS A O 1
ATOM 829 N N . ILE A 1 97 ? -9.170 6.514 28.882 1.00 77.62 97 ILE A N 1
ATOM 830 C CA . ILE A 1 97 ? -10.108 6.272 27.776 1.00 77.62 97 ILE A CA 1
ATOM 831 C C . ILE A 1 97 ? -11.513 5.990 28.305 1.00 77.62 97 ILE A C 1
ATOM 833 O O . ILE A 1 97 ? -12.490 6.493 27.753 1.00 77.62 97 ILE A O 1
ATOM 837 N N . PHE A 1 98 ? -11.631 5.243 29.403 1.00 87.94 98 PHE A N 1
ATOM 838 C CA . PHE A 1 98 ? -12.907 5.033 30.076 1.00 87.94 98 PHE A CA 1
ATOM 839 C C . PHE A 1 98 ? -13.533 6.361 30.513 1.00 87.94 98 PHE A C 1
ATOM 841 O O . PHE A 1 98 ? -14.683 6.611 30.180 1.00 87.94 98 PHE A O 1
ATOM 848 N N . GLN A 1 99 ? -12.780 7.240 31.184 1.00 86.12 99 GLN A N 1
ATOM 849 C CA . GLN A 1 99 ? -13.274 8.556 31.615 1.00 86.12 99 GLN A CA 1
ATOM 850 C C . GLN A 1 99 ? -13.668 9.455 30.435 1.00 86.12 99 GLN A C 1
ATOM 852 O O . GLN A 1 99 ? -14.630 10.216 30.523 1.00 86.12 99 GLN A O 1
ATOM 857 N N . GLU A 1 100 ? -12.927 9.398 29.329 1.00 78.00 100 GLU A N 1
ATOM 858 C CA . GLU A 1 100 ? -13.282 10.110 28.097 1.00 78.00 100 GLU A CA 1
ATOM 859 C C . GLU A 1 100 ? -14.577 9.564 27.488 1.00 78.00 100 GLU A C 1
ATOM 861 O O . GLU A 1 100 ? -15.443 10.344 27.097 1.00 78.00 100 GLU A O 1
ATOM 866 N N . THR A 1 101 ? -14.735 8.240 27.466 1.00 78.06 101 THR A N 1
ATOM 867 C CA . THR A 1 101 ? -15.915 7.570 26.909 1.00 78.06 101 THR A CA 1
ATOM 868 C C . THR A 1 101 ? -17.146 7.770 27.792 1.00 78.06 101 THR A C 1
ATOM 870 O O . THR A 1 101 ? -18.225 8.048 27.285 1.00 78.06 101 THR A O 1
ATOM 873 N N . GLU A 1 102 ? -16.999 7.708 29.115 1.00 84.62 102 GLU A N 1
ATOM 874 C CA . GLU A 1 102 ? -18.070 7.949 30.089 1.00 84.62 102 GLU A CA 1
ATOM 875 C C . GLU A 1 102 ? -18.680 9.343 29.922 1.00 84.62 102 GLU A C 1
ATOM 877 O O . GLU A 1 102 ? -19.902 9.483 29.920 1.00 84.62 102 GLU A O 1
ATOM 882 N N . LYS A 1 103 ? -17.854 10.370 29.674 1.00 82.88 103 LYS A N 1
ATOM 883 C CA . LYS A 1 103 ? -18.350 11.725 29.375 1.00 82.88 103 LYS A CA 1
ATOM 884 C C . LYS A 1 103 ? -19.279 11.750 28.167 1.00 82.88 103 LYS A C 1
ATOM 886 O O . LYS A 1 103 ? -20.128 12.635 28.077 1.00 82.88 103 LYS A O 1
ATOM 891 N N . LEU A 1 104 ? -19.132 10.798 27.243 1.00 77.00 104 LEU A N 1
ATOM 892 C CA . LEU A 1 104 ? -19.984 10.729 26.070 1.00 77.00 104 LEU A CA 1
ATOM 893 C C . LEU A 1 104 ? -21.408 10.252 26.385 1.00 77.00 104 LEU A C 1
ATOM 895 O O . LEU A 1 104 ? -22.341 10.629 25.676 1.00 77.00 104 LEU A O 1
ATOM 899 N N . ALA A 1 105 ? -21.599 9.510 27.480 1.00 79.94 105 ALA A N 1
ATOM 900 C CA . ALA A 1 105 ? -22.916 9.067 27.934 1.00 79.94 105 ALA A CA 1
ATOM 901 C C . ALA A 1 105 ? -23.860 10.244 28.241 1.00 79.94 105 ALA A C 1
ATOM 903 O O . ALA A 1 105 ? -25.080 10.116 28.144 1.00 79.94 105 ALA A O 1
ATOM 904 N N . HIS A 1 106 ? -23.308 11.420 28.561 1.00 75.50 106 HIS A N 1
ATOM 905 C CA . HIS A 1 106 ? -24.090 12.627 28.824 1.00 75.50 106 HIS A CA 1
ATOM 906 C C . HIS A 1 106 ? -24.747 13.225 27.577 1.00 75.50 106 HIS A C 1
ATOM 908 O O . HIS A 1 106 ? -25.751 13.920 27.712 1.00 75.50 106 HIS A O 1
ATOM 914 N N . TYR A 1 107 ? -24.234 12.952 26.373 1.00 64.88 107 TYR A N 1
ATOM 915 C CA . TYR A 1 107 ? -24.770 13.559 25.151 1.00 64.88 107 TYR A CA 1
ATOM 916 C C . TYR A 1 107 ? -26.055 12.894 24.642 1.00 64.88 107 TYR A C 1
ATOM 918 O O . TYR A 1 107 ? -26.670 13.457 23.739 1.00 64.88 107 TYR A O 1
ATOM 926 N N . ARG A 1 108 ? -26.457 11.730 25.193 1.00 59.03 108 ARG A N 1
ATOM 927 C CA . ARG A 1 108 ? -27.679 10.936 24.895 1.00 59.03 108 ARG A CA 1
ATOM 928 C C . ARG A 1 108 ? -28.020 10.674 23.414 1.00 59.03 108 ARG A C 1
ATOM 930 O O . ARG A 1 108 ? -28.992 9.986 23.139 1.00 59.03 108 ARG A O 1
ATOM 937 N N . SER A 1 109 ? -27.243 11.176 22.458 1.00 61.69 109 SER A N 1
ATOM 938 C CA . SER A 1 109 ? -27.431 10.964 21.027 1.00 61.69 109 SER A CA 1
ATOM 939 C C . SER A 1 109 ? -26.296 10.100 20.504 1.00 61.69 109 SER A C 1
ATOM 941 O O . SER A 1 109 ? -25.130 10.501 20.447 1.00 61.69 109 SER A O 1
ATOM 943 N N . VAL A 1 110 ? -26.650 8.880 20.117 1.00 57.38 110 VAL A N 1
ATOM 944 C CA . VAL A 1 110 ? -25.706 7.935 19.520 1.00 57.38 110 VAL A CA 1
ATOM 945 C C . VAL A 1 110 ? -25.130 8.468 18.210 1.00 57.38 110 VAL A C 1
ATOM 947 O O . VAL A 1 110 ? -23.966 8.218 17.919 1.00 57.38 110 VAL A O 1
ATOM 950 N N . ASP A 1 111 ? -25.856 9.331 17.499 1.00 55.06 111 ASP A N 1
ATOM 951 C CA . ASP A 1 111 ? -25.352 10.010 16.301 1.00 55.06 111 ASP A CA 1
ATOM 952 C C . ASP A 1 111 ? -24.093 10.853 16.578 1.00 55.06 111 ASP A C 1
ATOM 954 O O . ASP A 1 111 ? -23.170 10.875 15.760 1.00 55.06 111 ASP A O 1
ATOM 958 N N . LEU A 1 112 ? -23.987 11.501 17.748 1.00 58.59 112 LEU A N 1
ATOM 959 C CA . LEU A 1 112 ? -22.767 12.217 18.143 1.00 58.59 112 LEU A CA 1
ATOM 960 C C . LEU A 1 112 ? -21.619 11.254 18.465 1.00 58.59 112 LEU A C 1
ATOM 962 O O . LEU A 1 112 ? -20.457 11.560 18.185 1.00 58.59 112 LEU A O 1
ATOM 966 N N . LEU A 1 113 ? -21.936 10.098 19.052 1.00 58.22 113 LEU A N 1
ATOM 967 C CA . LEU A 1 113 ? -20.965 9.057 19.381 1.00 58.22 113 LEU A CA 1
ATOM 968 C C . LEU A 1 113 ? -20.366 8.462 18.105 1.00 58.22 113 LEU A C 1
ATOM 970 O O . LEU A 1 113 ? -19.147 8.438 17.952 1.00 58.22 113 LEU A O 1
ATOM 974 N N . THR A 1 114 ? -21.223 8.082 17.158 1.00 55.66 114 THR A N 1
ATOM 975 C CA . THR A 1 114 ? -20.859 7.555 15.839 1.00 55.66 114 THR A CA 1
ATOM 976 C C . THR A 1 114 ? -20.074 8.588 15.038 1.00 55.66 114 THR A C 1
ATOM 978 O O . THR A 1 114 ? -19.023 8.276 14.480 1.00 55.66 114 THR A O 1
ATOM 981 N N . LYS A 1 115 ? -20.495 9.862 15.060 1.00 56.69 115 LYS A N 1
ATOM 982 C CA . LYS A 1 115 ? -19.747 10.959 14.429 1.00 56.69 115 LYS A CA 1
ATOM 983 C C . LYS A 1 115 ? -18.357 11.138 15.043 1.00 56.69 115 LYS A C 1
ATOM 985 O O . LYS A 1 115 ? -17.410 11.402 14.308 1.00 56.69 115 LYS A O 1
ATOM 990 N N . ASN A 1 116 ? -18.208 10.975 16.358 1.00 53.34 116 ASN A N 1
ATOM 991 C CA . ASN A 1 116 ? -16.904 11.024 17.019 1.00 53.34 116 ASN A CA 1
ATOM 992 C C . ASN A 1 116 ? -16.041 9.802 16.693 1.00 53.34 116 ASN A C 1
ATOM 994 O O . ASN A 1 116 ? -14.876 9.995 16.363 1.00 53.34 116 ASN A O 1
ATOM 998 N N . ILE A 1 117 ? -16.585 8.579 16.715 1.00 53.78 117 ILE A N 1
ATOM 999 C CA . ILE A 1 117 ? -15.869 7.365 16.277 1.00 53.78 117 ILE A CA 1
ATOM 1000 C C . ILE A 1 117 ? -15.304 7.598 14.872 1.00 53.78 117 ILE A C 1
ATOM 1002 O O . ILE A 1 117 ? -14.094 7.529 14.688 1.00 53.78 117 ILE A O 1
ATOM 1006 N N . ASN A 1 118 ? -16.148 8.037 13.938 1.00 50.44 118 ASN A N 1
ATOM 1007 C CA . ASN A 1 118 ? -15.779 8.279 12.542 1.00 50.44 118 ASN A CA 1
ATOM 1008 C C . ASN A 1 118 ? -14.781 9.433 12.350 1.00 50.44 118 ASN A C 1
ATOM 1010 O O . ASN A 1 118 ? -14.035 9.452 11.377 1.00 50.44 118 ASN A O 1
ATOM 1014 N N . ARG A 1 119 ? -14.732 10.404 13.272 1.00 50.66 119 ARG A N 1
ATOM 1015 C CA . ARG A 1 119 ? -13.799 11.543 13.200 1.00 50.66 119 ARG A CA 1
ATOM 1016 C C . ARG A 1 119 ? -12.370 11.173 13.599 1.00 50.66 119 ARG A C 1
ATOM 1018 O O . ARG A 1 119 ? -11.447 11.911 13.266 1.00 50.66 119 ARG A O 1
ATOM 1025 N N . TYR A 1 120 ? -12.186 10.075 14.330 1.00 45.94 120 TYR A N 1
ATOM 1026 C CA . TYR A 1 120 ? -10.884 9.652 14.852 1.00 45.94 120 TYR A CA 1
ATOM 1027 C C . TYR A 1 120 ? -10.313 8.408 14.157 1.00 45.94 120 TYR A C 1
ATOM 1029 O O . TYR A 1 120 ? -9.216 7.994 14.523 1.00 45.94 120 TYR A O 1
ATOM 1037 N N . SER A 1 121 ? -11.031 7.794 13.210 1.00 48.97 121 SER A N 1
ATOM 1038 C CA . SER A 1 121 ? -10.870 6.362 12.950 1.00 48.97 121 SER A CA 1
ATOM 1039 C C . SER A 1 121 ? -10.293 5.920 11.615 1.00 48.97 121 SER A C 1
ATOM 1041 O O . SER A 1 121 ? -10.284 4.716 11.408 1.00 48.97 121 SER A O 1
ATOM 1043 N N . SER A 1 122 ? -9.841 6.777 10.696 1.00 54.75 122 SER A N 1
ATOM 1044 C CA . SER A 1 122 ? -9.081 6.330 9.503 1.00 54.75 122 SER A CA 1
ATOM 1045 C C . SER A 1 122 ? -8.707 7.485 8.572 1.00 54.75 122 SER A C 1
ATOM 1047 O O . SER A 1 122 ? -9.291 8.567 8.623 1.00 54.75 122 SER A O 1
ATOM 1049 N N . TYR A 1 123 ? -7.723 7.242 7.700 1.00 60.75 123 TYR A N 1
ATOM 1050 C CA . TYR A 1 123 ? -7.447 8.084 6.525 1.00 60.75 123 TYR A CA 1
ATOM 1051 C C . TYR A 1 123 ? -8.482 7.890 5.399 1.00 60.75 123 TYR A C 1
ATOM 1053 O O . TYR A 1 123 ? -8.422 8.576 4.384 1.00 60.75 123 TYR A O 1
ATOM 1061 N N . ILE A 1 124 ? -9.417 6.957 5.580 1.00 65.31 124 ILE A N 1
ATOM 1062 C CA . ILE A 1 124 ? -10.464 6.560 4.639 1.00 65.31 124 ILE A CA 1
ATOM 1063 C C . ILE A 1 124 ? -11.802 6.765 5.341 1.00 65.31 124 ILE A C 1
ATOM 1065 O O . ILE A 1 124 ? -11.924 6.489 6.527 1.00 65.31 124 ILE A O 1
ATOM 1069 N N . SER A 1 125 ? -12.827 7.246 4.646 1.00 65.31 125 SER A N 1
ATOM 1070 C CA . SER A 1 125 ? -14.162 7.280 5.248 1.00 65.31 125 SER A CA 1
ATOM 1071 C C . SER A 1 125 ? -14.696 5.854 5.464 1.00 65.31 125 SER A C 1
ATOM 1073 O O . SER A 1 125 ? -14.425 4.960 4.667 1.00 65.31 125 SER A O 1
ATOM 1075 N N . VAL A 1 126 ? -15.511 5.617 6.496 1.00 60.41 126 VAL A N 1
ATOM 1076 C CA . VAL A 1 126 ? -16.136 4.293 6.724 1.00 60.41 126 VAL A CA 1
ATOM 1077 C C . VAL A 1 126 ? -16.878 3.795 5.475 1.00 60.41 126 VAL A C 1
ATOM 1079 O O . VAL A 1 126 ? -16.748 2.637 5.087 1.00 60.41 126 VAL A O 1
ATOM 1082 N N . SER A 1 127 ? -17.567 4.693 4.766 1.00 61.78 127 SER A N 1
ATOM 1083 C CA . SER A 1 127 ? -18.235 4.393 3.492 1.00 61.78 127 SER A CA 1
ATOM 1084 C C . SER A 1 127 ? -17.296 3.890 2.391 1.00 61.78 127 SER A C 1
ATOM 1086 O O . SER A 1 127 ? -17.744 3.222 1.464 1.00 61.78 127 SER A O 1
ATOM 1088 N N . GLU A 1 128 ? -16.001 4.182 2.473 1.00 73.69 128 GLU A N 1
ATOM 1089 C CA . GLU A 1 128 ? -14.988 3.830 1.477 1.00 73.69 128 GLU A CA 1
ATOM 1090 C C . GLU A 1 128 ? -14.076 2.680 1.914 1.00 73.69 128 GLU A C 1
ATOM 1092 O O . GLU A 1 128 ? -13.212 2.265 1.144 1.00 73.69 128 GLU A O 1
ATOM 1097 N N . ILE A 1 129 ? -14.285 2.099 3.099 1.00 75.38 129 ILE A N 1
ATOM 1098 C CA . ILE A 1 129 ? -13.455 1.004 3.625 1.00 75.38 129 ILE A CA 1
ATOM 1099 C C . ILE A 1 129 ? -13.413 -0.208 2.678 1.00 75.38 129 ILE A C 1
ATOM 1101 O O . ILE A 1 129 ? -12.383 -0.864 2.517 1.00 75.38 129 ILE A O 1
ATOM 1105 N N . HIS A 1 130 ? -14.509 -0.455 1.954 1.00 77.81 130 HIS A N 1
ATOM 1106 C CA . HIS A 1 130 ? -14.603 -1.496 0.931 1.00 77.81 130 HIS A CA 1
ATOM 1107 C C . HIS A 1 130 ? -13.573 -1.313 -0.199 1.00 77.81 130 HIS A C 1
ATOM 1109 O O . HIS A 1 130 ? -13.123 -2.297 -0.792 1.00 77.81 130 HIS A O 1
ATOM 1115 N N . LYS A 1 131 ? -13.156 -0.071 -0.484 1.00 88.00 131 LYS A N 1
ATOM 1116 C CA . LYS A 1 131 ? -12.135 0.234 -1.491 1.00 88.00 131 LYS A CA 1
ATOM 1117 C C . LYS A 1 131 ? -10.753 -0.231 -1.046 1.00 88.00 131 LYS A C 1
ATOM 1119 O O . LYS A 1 131 ? -9.992 -0.713 -1.880 1.00 88.00 131 LYS A O 1
ATOM 1124 N N . LEU A 1 132 ? -10.449 -0.180 0.254 1.00 88.25 132 LEU A N 1
ATOM 1125 C CA . LEU A 1 132 ? -9.184 -0.675 0.806 1.00 88.25 132 LEU A CA 1
ATOM 1126 C C . LEU A 1 132 ? -8.990 -2.172 0.538 1.00 88.25 132 LEU A C 1
ATOM 1128 O O . LEU A 1 132 ? -7.891 -2.610 0.215 1.00 88.25 132 LEU A O 1
ATOM 1132 N N . HIS A 1 133 ? -10.061 -2.969 0.586 1.00 87.50 133 HIS A N 1
ATOM 1133 C CA . HIS A 1 133 ? -9.984 -4.395 0.259 1.00 87.50 133 HIS A CA 1
ATOM 1134 C C . HIS A 1 133 ? -9.553 -4.659 -1.187 1.00 87.50 133 HIS A C 1
ATOM 1136 O O . HIS A 1 133 ? -8.963 -5.700 -1.460 1.00 87.50 133 HIS A O 1
ATOM 1142 N N . LYS A 1 134 ? -9.796 -3.731 -2.119 1.00 94.00 134 LYS A N 1
ATOM 1143 C CA . LYS A 1 134 ? -9.338 -3.858 -3.512 1.00 94.00 134 LYS A CA 1
ATOM 1144 C C . LYS A 1 134 ? -7.829 -3.658 -3.671 1.00 94.00 134 LYS A C 1
ATOM 1146 O O . LYS A 1 134 ? -7.309 -3.936 -4.743 1.00 94.00 134 LYS A O 1
ATOM 1151 N N . TRP A 1 135 ? -7.137 -3.246 -2.609 1.00 94.62 135 TRP A N 1
ATOM 1152 C CA . TRP A 1 135 ? -5.677 -3.177 -2.541 1.00 94.62 135 TRP A CA 1
ATOM 1153 C C . TRP A 1 135 ? -5.024 -4.471 -2.026 1.00 94.62 135 TRP A C 1
ATOM 1155 O O . TRP A 1 135 ? -3.807 -4.521 -1.873 1.00 94.62 135 TRP A O 1
ATOM 1165 N N . ASP A 1 136 ? -5.795 -5.532 -1.756 1.00 93.00 136 ASP A N 1
ATOM 1166 C CA . ASP A 1 136 ? -5.213 -6.847 -1.467 1.00 93.00 136 ASP A CA 1
ATOM 1167 C C . ASP A 1 136 ? -4.419 -7.384 -2.672 1.00 93.00 136 ASP A C 1
ATOM 1169 O O . ASP A 1 136 ? -4.840 -7.257 -3.822 1.00 93.00 136 ASP A O 1
ATOM 1173 N N . GLN A 1 137 ? -3.308 -8.076 -2.395 1.00 92.06 137 GLN A N 1
ATOM 1174 C CA . GLN A 1 137 ? -2.376 -8.594 -3.411 1.00 92.06 137 GLN A CA 1
ATOM 1175 C C . GLN A 1 137 ? -3.039 -9.476 -4.481 1.00 92.06 137 GLN A C 1
ATOM 1177 O O . GLN A 1 137 ? -2.613 -9.477 -5.629 1.00 92.06 137 GLN A O 1
ATOM 1182 N N . LYS A 1 138 ? -4.135 -10.166 -4.144 1.00 93.25 138 LYS A N 1
ATOM 1183 C CA . LYS A 1 138 ? -4.900 -10.995 -5.092 1.00 93.25 138 LYS A CA 1
ATOM 1184 C C . LYS A 1 138 ? -5.526 -10.223 -6.263 1.00 93.25 138 LYS A C 1
ATOM 1186 O O . LYS A 1 138 ? -5.956 -10.849 -7.223 1.00 93.25 138 LYS A O 1
ATOM 1191 N N . TYR A 1 139 ? -5.640 -8.896 -6.164 1.00 94.94 139 TYR A N 1
ATOM 1192 C CA . TYR A 1 139 ? -6.177 -8.036 -7.228 1.00 94.94 139 TYR A CA 1
ATOM 1193 C C . TYR A 1 139 ? -5.090 -7.449 -8.142 1.00 94.94 139 TYR A C 1
ATOM 1195 O O . TYR A 1 139 ? -5.410 -6.726 -9.092 1.00 94.94 139 TYR A O 1
ATOM 1203 N N . PHE A 1 140 ? -3.824 -7.757 -7.858 1.00 95.88 140 PHE A N 1
ATOM 1204 C CA . PHE A 1 140 ? -2.665 -7.415 -8.674 1.00 95.88 140 PHE A CA 1
ATOM 1205 C C . PHE A 1 140 ? -2.144 -8.654 -9.398 1.00 95.88 140 PHE A C 1
ATOM 1207 O O . PHE A 1 140 ? -2.487 -9.791 -9.069 1.00 95.88 140 PHE A O 1
ATOM 1214 N N . THR A 1 141 ? -1.319 -8.435 -10.417 1.00 94.81 141 THR A N 1
ATOM 1215 C CA . THR A 1 141 ? -0.740 -9.529 -11.195 1.00 94.81 141 THR A CA 1
ATOM 1216 C C . THR A 1 141 ? 0.197 -10.363 -10.329 1.00 94.81 141 THR A C 1
ATOM 1218 O O . THR A 1 141 ? 1.141 -9.847 -9.730 1.00 94.81 141 THR A O 1
ATOM 1221 N N . ASN A 1 142 ? -0.045 -11.673 -10.292 1.00 92.31 142 ASN A N 1
ATOM 1222 C CA . ASN A 1 142 ? 0.774 -12.599 -9.526 1.00 92.31 142 ASN A CA 1
ATOM 1223 C C . ASN A 1 142 ? 2.132 -12.823 -10.207 1.00 92.31 142 ASN A C 1
ATOM 1225 O O . ASN A 1 142 ? 2.225 -13.548 -11.192 1.00 92.31 142 ASN A O 1
ATOM 1229 N N . LEU A 1 143 ? 3.201 -12.263 -9.640 1.00 89.88 143 LEU A N 1
ATOM 1230 C CA . LEU A 1 143 ? 4.546 -12.369 -10.205 1.00 89.88 143 LEU A CA 1
ATOM 1231 C C . LEU A 1 143 ? 5.170 -13.768 -10.123 1.00 89.88 143 LEU A C 1
ATOM 1233 O O . LEU A 1 143 ? 6.153 -14.032 -10.816 1.00 89.88 143 LEU A O 1
ATOM 1237 N N . SER A 1 144 ? 4.599 -14.689 -9.338 1.00 83.75 144 SER A N 1
ATOM 1238 C CA . SER A 1 144 ? 5.081 -16.074 -9.298 1.00 83.75 144 SER A CA 1
ATOM 1239 C C . SER A 1 144 ? 4.953 -16.776 -10.654 1.00 83.75 144 SER A C 1
ATOM 1241 O O . SER A 1 144 ? 5.633 -17.767 -10.887 1.00 83.75 144 SER A O 1
ATOM 1243 N N . MET A 1 145 ? 4.110 -16.265 -11.560 1.00 81.94 145 MET A N 1
ATOM 1244 C CA . MET A 1 145 ? 3.974 -16.792 -12.922 1.00 81.94 145 MET A CA 1
ATOM 1245 C C . MET A 1 145 ? 5.180 -16.478 -13.826 1.00 81.94 145 MET A C 1
ATOM 1247 O O . MET A 1 145 ? 5.274 -17.030 -14.916 1.00 81.94 145 MET A O 1
ATOM 1251 N N . PHE A 1 146 ? 6.098 -15.606 -13.391 1.00 82.62 146 PHE A N 1
ATOM 1252 C CA . PHE A 1 146 ? 7.238 -15.128 -14.184 1.00 82.62 146 PHE A CA 1
ATOM 1253 C C . PHE A 1 146 ? 8.597 -15.595 -13.649 1.00 82.62 146 PHE A C 1
ATOM 1255 O O . PHE A 1 146 ? 9.622 -14.990 -13.968 1.00 82.62 146 PHE A O 1
ATOM 1262 N N . GLN A 1 147 ? 8.627 -16.620 -12.788 1.00 61.69 147 GLN A N 1
ATOM 1263 C CA . GLN A 1 147 ? 9.852 -17.024 -12.094 1.00 61.69 147 GLN A CA 1
ATOM 1264 C C . GLN A 1 147 ? 11.025 -17.222 -13.083 1.00 61.69 147 GLN A C 1
ATOM 1266 O O . GLN A 1 147 ? 10.901 -17.908 -14.095 1.00 61.69 147 GLN A O 1
ATOM 1271 N N . SER A 1 148 ? 12.125 -16.518 -12.773 1.00 57.88 148 SER A N 1
ATOM 1272 C CA . SER A 1 148 ? 13.469 -16.523 -13.388 1.00 57.88 148 SER A CA 1
ATOM 1273 C C . SER A 1 148 ? 13.676 -16.022 -14.830 1.00 57.88 148 SER A C 1
ATOM 1275 O O . SER A 1 148 ? 14.812 -16.065 -15.307 1.00 57.88 148 SER A O 1
ATOM 1277 N N . SER A 1 149 ? 12.679 -15.451 -15.512 1.00 59.19 149 SER A N 1
ATOM 1278 C CA . SER A 1 149 ? 12.848 -14.966 -16.897 1.00 59.19 149 SER A CA 1
ATOM 1279 C C . SER A 1 149 ? 12.906 -13.434 -17.024 1.00 59.19 149 SER A C 1
ATOM 1281 O O . SER A 1 149 ? 12.277 -12.692 -16.273 1.00 59.19 149 SER A O 1
ATOM 1283 N N . ASN A 1 150 ? 13.693 -12.954 -17.997 1.00 71.25 150 ASN A N 1
ATOM 1284 C CA . ASN A 1 150 ? 13.553 -11.607 -18.559 1.00 71.25 150 ASN A CA 1
ATOM 1285 C C . ASN A 1 150 ? 12.283 -11.622 -19.418 1.00 71.25 150 ASN A C 1
ATOM 1287 O O . ASN A 1 150 ? 12.329 -12.038 -20.576 1.00 71.25 150 ASN A O 1
ATOM 1291 N N . VAL A 1 151 ? 11.147 -11.232 -18.845 1.00 79.50 151 VAL A N 1
ATOM 1292 C CA . VAL A 1 151 ? 9.862 -11.272 -19.553 1.00 79.50 151 VAL A CA 1
ATOM 1293 C C . VAL A 1 151 ? 9.671 -9.968 -20.312 1.00 79.50 151 VAL A C 1
ATOM 1295 O O . VAL A 1 151 ? 9.789 -8.893 -19.730 1.00 79.50 151 VAL A O 1
ATOM 1298 N N . VAL A 1 152 ? 9.377 -10.053 -21.608 1.00 78.25 152 VAL A N 1
ATOM 1299 C CA . VAL A 1 152 ? 9.144 -8.896 -22.484 1.00 78.25 152 VAL A CA 1
ATOM 1300 C C . VAL A 1 152 ? 7.694 -8.906 -22.950 1.00 78.25 152 VAL A C 1
ATOM 1302 O O . VAL A 1 152 ? 7.180 -9.955 -23.328 1.00 78.25 152 VAL A O 1
ATOM 1305 N N . GLY A 1 153 ? 7.045 -7.739 -22.956 1.00 74.56 153 GLY A N 1
ATOM 1306 C CA . GLY A 1 153 ? 5.724 -7.584 -23.571 1.00 74.56 153 GLY A CA 1
ATOM 1307 C C . GLY A 1 153 ? 4.590 -8.244 -22.784 1.00 74.56 153 GLY A C 1
ATOM 1308 O O . GLY A 1 153 ? 3.666 -8.793 -23.382 1.00 74.56 153 GLY A O 1
ATOM 1309 N N . VAL A 1 154 ? 4.665 -8.205 -21.450 1.00 82.50 154 VAL A N 1
ATOM 1310 C CA . VAL A 1 154 ? 3.584 -8.676 -20.572 1.00 82.50 154 VAL A CA 1
ATOM 1311 C C . VAL A 1 154 ? 2.295 -7.921 -20.901 1.00 82.50 154 VAL A C 1
ATOM 1313 O O . VAL A 1 154 ? 2.307 -6.693 -20.947 1.00 82.50 154 VAL A O 1
ATOM 1316 N N . LYS A 1 155 ? 1.202 -8.663 -21.109 1.00 84.38 155 LYS A N 1
ATOM 1317 C CA . LYS A 1 155 ? -0.156 -8.131 -21.291 1.00 84.38 155 LYS A CA 1
ATOM 1318 C C . LYS A 1 155 ? -0.985 -8.323 -20.025 1.00 84.38 155 LYS A C 1
ATOM 1320 O O . LYS A 1 155 ? -0.648 -9.159 -19.189 1.00 84.38 155 LYS A O 1
ATOM 1325 N N . ASP A 1 156 ? -2.054 -7.539 -19.902 1.00 88.56 156 ASP A N 1
ATOM 1326 C CA . ASP A 1 156 ? -3.048 -7.630 -18.822 1.00 88.56 156 ASP A CA 1
ATOM 1327 C C . ASP A 1 156 ? -2.447 -7.569 -17.410 1.00 88.56 156 ASP A C 1
ATOM 1329 O O . ASP A 1 156 ? -2.943 -8.178 -16.458 1.00 88.56 156 ASP A O 1
ATOM 1333 N N . PHE A 1 157 ? -1.353 -6.818 -17.261 1.00 93.38 157 PHE A N 1
ATOM 1334 C CA . PHE A 1 157 ? -0.707 -6.654 -15.971 1.00 93.38 157 PHE A CA 1
ATOM 1335 C C . PHE A 1 157 ? -1.305 -5.506 -15.160 1.00 93.38 157 PHE A C 1
ATOM 1337 O O . PHE A 1 157 ? -1.876 -4.550 -15.692 1.00 93.38 157 PHE A O 1
ATOM 1344 N N . LYS A 1 158 ? -1.101 -5.590 -13.847 1.00 95.56 158 LYS A N 1
ATOM 1345 C CA . LYS A 1 158 ? -1.368 -4.547 -12.867 1.00 95.56 158 LYS A CA 1
ATOM 1346 C C . LYS A 1 158 ? -0.347 -4.645 -11.744 1.00 95.56 158 LYS A C 1
ATOM 1348 O O . LYS A 1 158 ? -0.333 -5.633 -11.008 1.00 95.56 158 LYS A O 1
ATOM 1353 N N . PHE A 1 159 ? 0.479 -3.617 -11.600 1.00 96.56 159 PHE A N 1
ATOM 1354 C CA . PHE A 1 159 ? 1.564 -3.566 -10.622 1.00 96.56 159 PHE A CA 1
ATOM 1355 C C . PHE A 1 159 ? 1.504 -2.279 -9.806 1.00 96.56 159 PHE A C 1
ATOM 1357 O O . PHE A 1 159 ? 1.105 -1.242 -10.329 1.00 96.56 159 PHE A O 1
ATOM 1364 N N . ILE A 1 160 ? 1.956 -2.338 -8.551 1.00 97.25 160 ILE A N 1
ATOM 1365 C CA . ILE A 1 160 ? 2.373 -1.144 -7.811 1.00 97.25 160 ILE A CA 1
ATOM 1366 C C . ILE A 1 160 ? 3.878 -1.002 -8.006 1.00 97.25 160 ILE A C 1
ATOM 1368 O O . ILE A 1 160 ? 4.621 -1.940 -7.713 1.00 97.25 160 ILE A O 1
ATOM 1372 N N . VAL A 1 161 ? 4.325 0.142 -8.508 1.00 96.19 161 VAL A N 1
ATOM 1373 C CA . VAL A 1 161 ? 5.730 0.398 -8.829 1.00 96.19 161 VAL A CA 1
ATOM 1374 C C . VAL A 1 161 ? 6.264 1.603 -8.073 1.00 96.19 161 VAL A C 1
ATOM 1376 O O . VAL A 1 161 ? 5.573 2.606 -7.906 1.00 96.19 161 VAL A O 1
ATOM 1379 N N . HIS A 1 162 ? 7.514 1.504 -7.637 1.00 95.06 162 HIS A N 1
ATOM 1380 C CA . HIS A 1 162 ? 8.314 2.641 -7.200 1.00 95.06 162 HIS A CA 1
ATOM 1381 C C . HIS A 1 162 ? 9.436 2.840 -8.219 1.00 95.06 162 HIS A C 1
ATOM 1383 O O . HIS A 1 162 ? 10.309 1.978 -8.362 1.00 95.06 162 HIS A O 1
ATOM 1389 N N . MET A 1 163 ? 9.357 3.936 -8.972 1.00 93.12 163 MET A N 1
ATOM 1390 C CA . MET A 1 163 ? 10.333 4.275 -10.007 1.00 93.12 163 MET A CA 1
ATOM 1391 C C . MET A 1 163 ? 11.539 4.973 -9.377 1.00 93.12 163 MET A C 1
ATOM 1393 O O . MET A 1 163 ? 11.380 5.768 -8.455 1.00 93.12 163 MET A O 1
ATOM 1397 N N . ILE A 1 164 ? 12.739 4.666 -9.868 1.00 90.81 164 ILE A N 1
ATOM 1398 C CA . ILE A 1 164 ? 14.007 5.120 -9.293 1.00 90.81 164 ILE A CA 1
ATOM 1399 C C . ILE A 1 164 ? 14.878 5.678 -10.417 1.00 90.81 164 ILE A C 1
ATOM 1401 O O . ILE A 1 164 ? 15.171 4.963 -11.378 1.00 90.81 164 ILE A O 1
ATOM 1405 N N . GLY A 1 165 ? 15.299 6.933 -10.266 1.00 87.25 165 GLY A N 1
ATOM 1406 C CA . GLY A 1 165 ? 16.229 7.590 -11.181 1.00 87.25 165 GLY A CA 1
ATOM 1407 C C . GLY A 1 165 ? 17.640 7.007 -11.104 1.00 87.25 165 GLY A C 1
ATOM 1408 O O . GLY A 1 165 ? 18.091 6.524 -10.057 1.00 87.25 165 GLY A O 1
ATOM 1409 N N . GLU A 1 166 ? 18.347 7.036 -12.229 1.00 85.00 166 GLU A N 1
ATOM 1410 C CA . GLU A 1 166 ? 19.697 6.491 -12.365 1.00 85.00 166 GLU A CA 1
ATOM 1411 C C . GLU A 1 166 ? 20.714 7.133 -11.398 1.00 85.00 166 GLU A C 1
ATOM 1413 O O . GLU A 1 166 ? 21.673 6.483 -10.969 1.00 85.00 166 GLU A O 1
ATOM 1418 N N . GLU A 1 167 ? 20.493 8.381 -10.984 1.00 82.62 167 GLU A N 1
ATOM 1419 C CA . GLU A 1 167 ? 21.298 9.129 -10.013 1.00 82.62 167 GLU A CA 1
ATOM 1420 C C . GLU A 1 167 ? 21.293 8.525 -8.598 1.00 82.62 167 GLU A C 1
ATOM 1422 O O . GLU A 1 167 ? 22.152 8.851 -7.768 1.00 82.62 167 GLU A O 1
ATOM 1427 N N . TYR A 1 168 ? 20.355 7.621 -8.307 1.00 84.69 168 TYR A N 1
ATOM 1428 C CA . TYR A 1 168 ? 20.256 6.947 -7.015 1.00 84.69 168 TYR A CA 1
ATOM 1429 C C . TYR A 1 168 ? 21.003 5.608 -6.966 1.00 84.69 168 TYR A C 1
ATOM 1431 O O . TYR A 1 168 ? 21.259 5.115 -5.867 1.00 84.69 168 TYR A O 1
ATOM 1439 N N . PHE A 1 169 ? 21.416 5.029 -8.102 1.00 85.19 169 PHE A N 1
ATOM 1440 C CA . PHE A 1 169 ? 21.963 3.659 -8.145 1.00 85.19 169 PHE A CA 1
ATOM 1441 C C . PHE A 1 169 ? 23.262 3.477 -7.352 1.00 85.19 169 PHE A C 1
ATOM 1443 O O . PHE A 1 169 ? 23.497 2.412 -6.787 1.00 85.19 169 PHE A O 1
ATOM 1450 N N . ASN A 1 170 ? 24.082 4.525 -7.261 1.00 79.00 170 ASN A N 1
ATOM 1451 C CA . ASN A 1 170 ? 25.354 4.489 -6.533 1.00 79.00 170 ASN A CA 1
ATOM 1452 C C . ASN A 1 170 ? 25.207 4.805 -5.036 1.00 79.00 170 ASN A C 1
ATOM 1454 O O . ASN A 1 170 ? 26.199 4.822 -4.307 1.00 79.00 170 ASN A O 1
ATOM 1458 N N . ARG A 1 171 ? 23.992 5.094 -4.553 1.00 80.25 171 ARG A N 1
ATOM 1459 C CA . ARG A 1 171 ? 23.765 5.407 -3.140 1.00 80.25 171 ARG A CA 1
ATOM 1460 C C . ARG A 1 171 ? 23.677 4.124 -2.322 1.00 80.25 171 ARG A C 1
ATOM 1462 O O . ARG A 1 171 ? 23.058 3.145 -2.731 1.00 80.25 171 ARG A O 1
ATOM 1469 N N . THR A 1 172 ? 24.208 4.160 -1.102 1.00 72.88 172 THR A N 1
ATOM 1470 C CA . THR A 1 172 ? 24.051 3.072 -0.118 1.00 72.88 172 THR A CA 1
ATOM 1471 C C . THR A 1 172 ? 22.588 2.746 0.164 1.00 72.88 172 THR A C 1
ATOM 1473 O O . THR A 1 172 ? 22.254 1.625 0.539 1.00 72.88 172 THR A O 1
ATOM 1476 N N . ASP A 1 173 ? 21.703 3.722 -0.034 1.00 73.62 173 ASP A N 1
ATOM 1477 C CA . ASP A 1 173 ? 20.280 3.542 0.208 1.00 73.62 173 ASP A CA 1
ATOM 1478 C C . ASP A 1 173 ? 19.632 2.618 -0.838 1.00 73.62 173 ASP A C 1
ATOM 1480 O O . ASP A 1 173 ? 18.671 1.914 -0.531 1.00 73.62 173 ASP A O 1
ATOM 1484 N N . PHE A 1 174 ? 20.200 2.552 -2.046 1.00 82.44 174 PHE A N 1
ATOM 1485 C CA . PHE A 1 174 ? 19.743 1.675 -3.121 1.00 82.44 174 PHE A CA 1
ATOM 1486 C C . PHE A 1 174 ? 20.139 0.212 -2.884 1.00 82.44 174 PHE A C 1
ATOM 1488 O O . PHE A 1 174 ? 19.341 -0.698 -3.105 1.00 82.44 174 PHE A O 1
ATOM 1495 N N . SER A 1 175 ? 21.344 -0.047 -2.366 1.00 81.94 175 SER A N 1
ATOM 1496 C CA . SER A 1 175 ? 21.786 -1.423 -2.095 1.00 81.94 175 SER A CA 1
ATOM 1497 C C . SER A 1 175 ? 20.969 -2.102 -0.990 1.00 81.94 175 SER A C 1
ATOM 1499 O O . SER A 1 175 ? 20.837 -3.326 -0.998 1.00 81.94 175 SER A O 1
ATOM 1501 N N . ASN A 1 176 ? 20.365 -1.323 -0.084 1.00 87.31 176 ASN A N 1
ATOM 1502 C CA . ASN A 1 176 ? 19.463 -1.776 0.981 1.00 87.31 176 ASN A CA 1
ATOM 1503 C C . ASN A 1 176 ? 18.019 -1.291 0.792 1.00 87.31 176 ASN A C 1
ATOM 1505 O O . ASN A 1 176 ? 17.308 -1.062 1.766 1.00 87.31 176 ASN A O 1
ATOM 1509 N N . LEU A 1 177 ? 17.582 -1.152 -0.463 1.00 90.12 177 LEU A N 1
ATOM 1510 C CA . LEU A 1 177 ? 16.310 -0.524 -0.818 1.00 90.12 177 LEU A CA 1
ATOM 1511 C C . LEU A 1 177 ? 15.100 -1.078 -0.049 1.00 90.12 177 LEU A C 1
ATOM 1513 O O . LEU A 1 177 ? 14.347 -0.292 0.514 1.00 90.12 177 LEU A O 1
ATOM 1517 N N . GLU A 1 178 ? 14.911 -2.402 0.013 1.00 94.00 178 GLU A N 1
ATOM 1518 C CA . GLU A 1 178 ? 13.778 -2.989 0.754 1.00 94.00 178 GLU A CA 1
ATOM 1519 C C . GLU A 1 178 ? 13.806 -2.628 2.245 1.00 94.00 178 GLU A C 1
ATOM 1521 O O . GLU A 1 178 ? 12.797 -2.176 2.788 1.00 94.00 178 GLU A O 1
ATOM 1526 N N . ASP A 1 179 ? 14.958 -2.776 2.902 1.00 90.94 179 ASP A N 1
ATOM 1527 C CA . ASP A 1 179 ? 15.103 -2.465 4.326 1.00 90.94 179 ASP A CA 1
ATOM 1528 C C . ASP A 1 179 ? 14.834 -0.981 4.585 1.00 90.94 179 ASP A C 1
ATOM 1530 O O . ASP A 1 179 ? 14.097 -0.629 5.504 1.00 90.94 179 ASP A O 1
ATOM 1534 N N . ASN A 1 180 ? 15.356 -0.113 3.718 1.00 88.31 180 ASN A N 1
ATOM 1535 C CA . ASN A 1 180 ? 15.166 1.327 3.811 1.00 88.31 180 ASN A CA 1
ATOM 1536 C C . ASN A 1 180 ? 13.707 1.728 3.605 1.00 88.31 180 ASN A C 1
ATOM 1538 O O . ASN A 1 180 ? 13.172 2.461 4.436 1.00 88.31 180 ASN A O 1
ATOM 1542 N N . MET A 1 181 ? 13.034 1.198 2.578 1.00 90.56 181 MET A N 1
ATOM 1543 C CA . MET A 1 181 ? 11.607 1.443 2.355 1.00 90.56 181 MET A CA 1
ATOM 1544 C C . MET A 1 181 ? 10.785 1.101 3.600 1.00 90.56 181 MET A C 1
ATOM 1546 O O . MET A 1 181 ? 9.896 1.859 3.960 1.00 90.56 181 MET A O 1
ATOM 1550 N N . ASN A 1 182 ? 11.124 0.030 4.324 1.00 89.50 182 ASN A N 1
ATOM 1551 C CA . ASN A 1 182 ? 10.423 -0.366 5.551 1.00 89.50 182 ASN A CA 1
ATOM 1552 C C . ASN A 1 182 ? 10.653 0.568 6.760 1.00 89.50 182 ASN A C 1
ATOM 1554 O O . ASN A 1 182 ? 10.024 0.393 7.808 1.00 89.50 182 ASN A O 1
ATOM 1558 N N . THR A 1 183 ? 11.537 1.561 6.641 1.00 81.31 183 THR A N 1
ATOM 1559 C CA . THR A 1 183 ? 11.766 2.588 7.673 1.00 81.31 183 THR A CA 1
ATOM 1560 C C . THR A 1 183 ? 11.080 3.917 7.370 1.00 81.31 183 THR A C 1
ATOM 1562 O O . THR A 1 183 ? 10.890 4.724 8.282 1.00 81.31 183 THR A O 1
ATOM 1565 N N . TRP A 1 184 ? 10.691 4.148 6.114 1.00 80.25 184 TRP A N 1
ATOM 1566 C CA . TRP A 1 184 ? 10.163 5.431 5.656 1.00 80.25 184 TRP A CA 1
ATOM 1567 C C . TRP A 1 184 ? 8.727 5.661 6.140 1.00 80.25 184 TRP A C 1
ATOM 1569 O O . TRP A 1 184 ? 7.902 4.745 6.153 1.00 80.25 184 TRP A O 1
ATOM 1579 N N . ASP A 1 185 ? 8.403 6.898 6.529 1.00 75.81 185 ASP A N 1
ATOM 1580 C CA . ASP A 1 185 ? 7.036 7.249 6.937 1.00 75.81 185 ASP A CA 1
ATOM 1581 C C . ASP A 1 185 ? 6.079 7.233 5.744 1.00 75.81 185 ASP A C 1
ATOM 1583 O O . ASP A 1 185 ? 4.935 6.792 5.880 1.00 75.81 185 ASP A O 1
ATOM 1587 N N . ALA A 1 186 ? 6.561 7.673 4.579 1.00 81.19 186 ALA A N 1
ATOM 1588 C CA . ALA A 1 186 ? 5.818 7.655 3.332 1.00 81.19 186 ALA A CA 1
ATOM 1589 C C . ALA A 1 186 ? 6.716 7.400 2.113 1.00 81.19 186 ALA A C 1
ATOM 1591 O O . ALA A 1 186 ? 7.867 7.837 2.061 1.00 81.19 186 ALA A O 1
ATOM 1592 N N . ILE A 1 187 ? 6.154 6.721 1.117 1.00 87.44 187 ILE A N 1
ATOM 1593 C CA . ILE A 1 187 ? 6.780 6.398 -0.165 1.00 87.44 187 ILE A CA 1
ATOM 1594 C C . ILE A 1 187 ? 5.779 6.747 -1.266 1.00 87.44 187 ILE A C 1
ATOM 1596 O O . ILE A 1 187 ? 4.624 6.319 -1.177 1.00 87.44 187 ILE A O 1
ATOM 1600 N N . SER A 1 188 ? 6.199 7.500 -2.286 1.00 88.81 188 SER A N 1
ATOM 1601 C CA . SER A 1 188 ? 5.397 7.657 -3.501 1.00 88.81 188 SER A CA 1
ATOM 1602 C C . SER A 1 188 ? 5.582 6.446 -4.407 1.00 88.81 188 SER A C 1
ATOM 1604 O O . SER A 1 188 ? 6.694 5.963 -4.647 1.00 88.81 188 SER A O 1
ATOM 1606 N N . THR A 1 189 ? 4.461 5.930 -4.885 1.00 94.12 189 THR A N 1
ATOM 1607 C CA . THR A 1 189 ? 4.368 4.786 -5.786 1.00 94.12 189 THR A CA 1
ATOM 1608 C C . THR A 1 189 ? 3.286 5.060 -6.824 1.00 94.12 189 THR A C 1
ATOM 1610 O O . THR A 1 189 ? 2.499 5.991 -6.675 1.00 94.12 189 THR A O 1
ATOM 1613 N N . SER A 1 190 ? 3.199 4.232 -7.857 1.00 94.25 190 SER A N 1
ATOM 1614 C CA . SER A 1 190 ? 2.148 4.330 -8.873 1.00 94.25 190 SER A CA 1
ATOM 1615 C C . SER A 1 190 ? 1.555 2.958 -9.161 1.00 94.25 190 SER A C 1
ATOM 1617 O O . SER A 1 190 ? 2.251 1.946 -9.102 1.00 94.25 190 SER A O 1
ATOM 1619 N N . VAL A 1 191 ? 0.274 2.911 -9.515 1.00 95.31 191 VAL A N 1
ATOM 1620 C CA . VAL A 1 191 ? -0.336 1.739 -10.149 1.00 95.31 191 VAL A CA 1
ATOM 1621 C C . VAL A 1 191 ? -0.146 1.844 -11.654 1.00 95.31 191 VAL A C 1
ATOM 1623 O O . VAL A 1 191 ? -0.642 2.776 -12.285 1.00 95.31 191 VAL A O 1
ATOM 1626 N N . VAL A 1 192 ? 0.523 0.860 -12.241 1.00 93.94 192 VAL A N 1
ATOM 1627 C CA . VAL A 1 192 ? 0.716 0.751 -13.692 1.00 93.94 192 VAL A CA 1
ATOM 1628 C C . VAL A 1 192 ? 0.000 -0.479 -14.222 1.00 93.94 192 VAL A C 1
ATOM 1630 O O . VAL A 1 192 ? -0.134 -1.487 -13.522 1.00 93.94 192 VAL A O 1
ATOM 1633 N N . SER A 1 193 ? -0.485 -0.394 -15.456 1.00 93.81 193 SER A N 1
ATOM 1634 C CA . SER A 1 193 ? -1.218 -1.485 -16.102 1.00 93.81 193 SER A CA 1
ATOM 1635 C C . SER A 1 193 ? -1.054 -1.455 -17.614 1.00 93.81 193 SER A C 1
ATOM 1637 O O . SER A 1 193 ? -0.502 -0.500 -18.156 1.00 93.81 193 SER A O 1
ATOM 1639 N N . GLU A 1 194 ? -1.604 -2.449 -18.311 1.00 89.88 194 GLU A N 1
ATOM 1640 C CA . GLU A 1 194 ? -1.635 -2.453 -19.779 1.00 89.88 194 GLU A CA 1
ATOM 1641 C C . GLU A 1 194 ? -2.253 -1.167 -20.363 1.00 89.88 194 GLU A C 1
ATOM 1643 O O . GLU A 1 194 ? -1.764 -0.637 -21.356 1.00 89.88 194 GLU A O 1
ATOM 1648 N N . ASN A 1 195 ? -3.272 -0.615 -19.700 1.00 87.50 195 ASN A N 1
ATOM 1649 C CA . ASN A 1 195 ? -3.966 0.599 -20.142 1.00 87.50 195 ASN A CA 1
ATOM 1650 C C . ASN A 1 195 ? -3.303 1.897 -19.653 1.00 87.50 195 ASN A C 1
ATOM 1652 O O . ASN A 1 195 ? -3.731 2.984 -20.031 1.00 87.50 195 ASN A O 1
ATOM 1656 N N . ASN A 1 196 ? -2.286 1.803 -18.792 1.00 88.19 196 ASN A N 1
ATOM 1657 C CA . ASN A 1 196 ? -1.582 2.952 -18.236 1.00 88.19 196 ASN A CA 1
ATOM 1658 C C . ASN A 1 196 ? -0.091 2.627 -18.065 1.00 88.19 196 ASN A C 1
ATOM 1660 O O . ASN A 1 196 ? 0.330 2.108 -17.025 1.00 88.19 196 ASN A O 1
ATOM 1664 N N . LYS A 1 197 ? 0.681 2.930 -19.114 1.00 90.00 197 LYS A N 1
ATOM 1665 C CA . LYS A 1 197 ? 2.119 2.645 -19.241 1.00 90.00 197 LYS A CA 1
ATOM 1666 C C . LYS A 1 197 ? 2.963 3.925 -19.258 1.00 90.00 197 LYS A C 1
ATOM 1668 O O . LYS A 1 197 ? 3.878 4.047 -20.072 1.00 90.00 197 LYS A O 1
ATOM 1673 N N . TYR A 1 198 ? 2.630 4.873 -18.384 1.00 89.19 198 TYR A N 1
ATOM 1674 C CA . TYR A 1 198 ? 3.369 6.124 -18.197 1.00 89.19 198 TYR A CA 1
ATOM 1675 C C . TYR A 1 198 ? 4.242 6.044 -16.942 1.00 89.19 198 TYR A C 1
ATOM 1677 O O . TYR A 1 198 ? 3.740 5.800 -15.843 1.00 89.19 198 TYR A O 1
ATOM 1685 N N . PHE A 1 199 ? 5.545 6.279 -17.090 1.00 90.44 199 PHE A N 1
ATOM 1686 C CA . PHE A 1 199 ? 6.539 6.105 -16.028 1.00 90.44 199 PHE A CA 1
ATOM 1687 C C . PHE A 1 199 ? 7.425 7.345 -15.849 1.00 90.44 199 PHE A C 1
ATOM 1689 O O . PHE A 1 199 ? 7.784 7.982 -16.831 1.00 90.44 199 PHE A O 1
ATOM 1696 N N . TYR A 1 200 ? 7.823 7.663 -14.614 1.00 86.81 200 TYR A N 1
ATOM 1697 C CA . TYR A 1 200 ? 8.763 8.768 -14.348 1.00 86.81 200 TYR A CA 1
ATOM 1698 C C . TYR A 1 200 ? 10.206 8.447 -14.748 1.00 86.81 200 TYR A C 1
ATOM 1700 O O . TYR A 1 200 ? 10.938 9.327 -15.186 1.00 86.81 200 TYR A O 1
ATOM 1708 N N . TYR A 1 201 ? 10.610 7.185 -14.585 1.00 90.50 201 TYR A N 1
ATOM 1709 C CA . TYR A 1 201 ? 11.962 6.705 -14.868 1.00 90.50 201 TYR A CA 1
ATOM 1710 C C . TYR A 1 201 ? 11.913 5.403 -15.663 1.00 90.50 201 TYR A C 1
ATOM 1712 O O . TYR A 1 201 ? 10.864 4.777 -15.817 1.00 90.50 201 TYR A O 1
ATOM 1720 N N . ARG A 1 202 ? 13.071 4.959 -16.153 1.00 93.12 202 ARG A N 1
ATOM 1721 C CA . ARG A 1 202 ? 13.203 3.695 -16.898 1.00 93.12 202 ARG A CA 1
ATOM 1722 C C . ARG A 1 202 ? 13.344 2.472 -16.019 1.00 93.12 202 ARG A C 1
ATOM 1724 O O . ARG A 1 202 ? 13.169 1.354 -16.498 1.00 93.12 202 ARG A O 1
ATOM 1731 N N . PHE A 1 203 ? 13.696 2.682 -14.763 1.00 94.88 203 PHE A N 1
ATOM 1732 C CA . PHE A 1 203 ? 13.976 1.632 -13.811 1.00 94.88 203 PHE A CA 1
ATOM 1733 C C . PHE A 1 203 ? 13.074 1.789 -12.593 1.00 94.88 203 PHE A C 1
ATOM 1735 O O . PHE A 1 203 ? 12.833 2.897 -12.117 1.00 94.88 203 PHE A O 1
ATOM 1742 N N . GLY A 1 204 ? 12.581 0.673 -12.076 1.00 95.62 204 GLY A N 1
ATOM 1743 C CA . GLY A 1 204 ? 11.812 0.663 -10.847 1.00 95.62 204 GLY A CA 1
ATOM 1744 C C . GLY A 1 204 ? 11.692 -0.727 -10.255 1.00 95.62 204 GLY A C 1
ATOM 1745 O O . GLY A 1 204 ? 12.112 -1.731 -10.835 1.00 95.62 204 GLY A O 1
ATOM 1746 N N . VAL A 1 205 ? 11.070 -0.781 -9.087 1.00 96.94 205 VAL A N 1
ATOM 1747 C CA . VAL A 1 205 ? 10.743 -2.030 -8.400 1.00 96.94 205 VAL A CA 1
ATOM 1748 C C . VAL A 1 205 ? 9.234 -2.204 -8.329 1.00 96.94 205 VAL A C 1
ATOM 1750 O O . VAL A 1 205 ? 8.499 -1.254 -8.064 1.00 96.94 205 VAL A O 1
ATOM 1753 N N . ILE A 1 206 ? 8.775 -3.430 -8.563 1.00 97.38 206 ILE A N 1
ATOM 1754 C CA . ILE A 1 206 ? 7.392 -3.834 -8.325 1.00 97.38 206 ILE A CA 1
ATOM 1755 C C . ILE A 1 206 ? 7.280 -4.222 -6.855 1.00 97.38 206 ILE A C 1
ATOM 1757 O O . ILE A 1 206 ? 8.053 -5.048 -6.363 1.00 97.38 206 ILE A O 1
ATOM 1761 N N . LEU A 1 207 ? 6.322 -3.628 -6.153 1.00 97.62 207 LEU A N 1
ATOM 1762 C CA . LEU A 1 207 ? 6.175 -3.765 -4.712 1.00 97.62 207 LEU A CA 1
ATOM 1763 C C . LEU A 1 207 ? 4.990 -4.660 -4.349 1.00 97.62 207 LEU A C 1
ATOM 1765 O O . LEU A 1 207 ? 3.867 -4.463 -4.810 1.00 97.62 207 LEU A O 1
ATOM 1769 N N . SER A 1 208 ? 5.235 -5.598 -3.436 1.00 96.81 208 SER A N 1
ATOM 1770 C CA . SER A 1 208 ? 4.185 -6.252 -2.662 1.00 96.81 208 SER A CA 1
ATOM 1771 C C . SER A 1 208 ? 3.942 -5.429 -1.400 1.00 96.81 208 SER A C 1
ATOM 1773 O O . SER A 1 208 ? 4.734 -5.464 -0.455 1.00 96.81 208 SER A O 1
ATOM 1775 N N . ILE A 1 209 ? 2.832 -4.698 -1.393 1.00 96.06 209 ILE A N 1
ATOM 1776 C CA . ILE A 1 209 ? 2.429 -3.783 -0.328 1.00 96.06 209 ILE A CA 1
ATOM 1777 C C . ILE A 1 209 ? 1.192 -4.352 0.380 1.00 96.06 209 ILE A C 1
ATOM 1779 O O . ILE A 1 209 ? 0.200 -4.662 -0.289 1.00 96.06 209 ILE A O 1
ATOM 1783 N N . PRO A 1 210 ? 1.205 -4.509 1.714 1.00 95.00 210 PRO A N 1
ATOM 1784 C CA . PRO A 1 210 ? -0.009 -4.826 2.456 1.00 95.00 210 PRO A CA 1
ATOM 1785 C C . PRO A 1 210 ? -1.022 -3.687 2.315 1.00 95.00 210 PRO A C 1
ATOM 1787 O O . PRO A 1 210 ? -0.652 -2.523 2.436 1.00 95.00 210 PRO A O 1
ATOM 1790 N N . LYS A 1 211 ? -2.311 -3.996 2.135 1.00 92.25 211 LYS A N 1
ATOM 1791 C CA . LYS A 1 211 ? -3.355 -2.962 1.985 1.00 92.25 211 LYS A CA 1
ATOM 1792 C C . LYS A 1 211 ? -3.349 -1.925 3.111 1.00 92.25 211 LYS A C 1
ATOM 1794 O O . LYS A 1 211 ? -3.607 -0.757 2.857 1.00 92.25 211 LYS A O 1
ATOM 1799 N N . GLN A 1 212 ? -2.980 -2.326 4.332 1.00 87.69 212 GLN A N 1
ATOM 1800 C CA . GLN A 1 212 ? -2.902 -1.409 5.465 1.00 87.69 212 GLN A CA 1
ATOM 1801 C C . GLN A 1 212 ? -1.893 -0.279 5.254 1.00 87.69 212 GLN A C 1
ATOM 1803 O O . GLN A 1 212 ? -2.069 0.809 5.790 1.00 87.69 212 GLN A O 1
ATOM 1808 N N . ASN A 1 213 ? -0.847 -0.521 4.467 1.00 92.19 213 ASN A N 1
ATOM 1809 C CA . ASN A 1 213 ? 0.187 0.460 4.189 1.00 92.19 213 ASN A CA 1
ATOM 1810 C C . ASN A 1 213 ? -0.290 1.548 3.215 1.00 92.19 213 ASN A C 1
ATOM 1812 O O . ASN A 1 213 ? 0.398 2.552 3.098 1.00 92.19 213 ASN A O 1
ATOM 1816 N N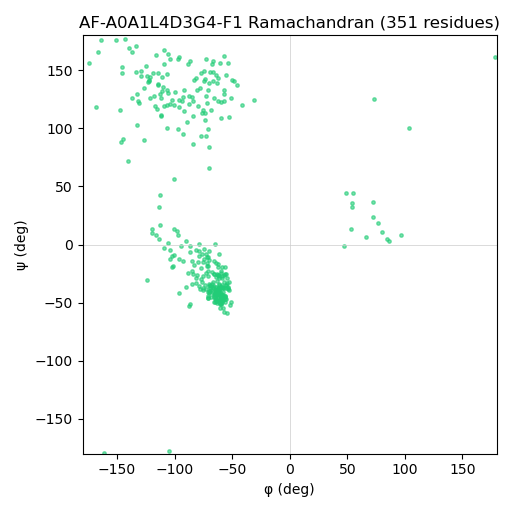 . ILE A 1 214 ? -1.430 1.412 2.530 1.00 91.56 214 ILE A N 1
ATOM 1817 C CA . ILE A 1 214 ? -1.910 2.443 1.595 1.00 91.56 214 ILE A CA 1
ATOM 1818 C C . ILE A 1 214 ? -2.435 3.649 2.380 1.00 91.56 214 ILE A C 1
ATOM 1820 O O . ILE A 1 214 ? -3.446 3.544 3.061 1.00 91.56 214 ILE A O 1
ATOM 1824 N N . LEU A 1 215 ? -1.770 4.799 2.291 1.00 84.69 215 LEU A N 1
ATOM 1825 C CA . LEU A 1 215 ? -2.155 6.025 2.999 1.00 84.69 215 LEU A CA 1
ATOM 1826 C C . LEU A 1 215 ? -3.151 6.855 2.191 1.00 84.69 215 LEU A C 1
ATOM 1828 O O . LEU A 1 215 ? -4.192 7.252 2.707 1.00 84.69 215 LEU A O 1
ATOM 1832 N N . LEU A 1 216 ? -2.800 7.147 0.939 1.00 85.44 216 LEU A N 1
ATOM 1833 C CA . LEU A 1 216 ? -3.542 8.041 0.053 1.00 85.44 216 LEU A CA 1
ATOM 1834 C C . LEU A 1 216 ? -3.436 7.552 -1.388 1.00 85.44 216 LEU A C 1
ATOM 1836 O O . LEU A 1 216 ? -2.449 6.927 -1.770 1.00 85.44 216 LEU A O 1
ATOM 1840 N N . THR A 1 217 ? -4.438 7.881 -2.194 1.00 89.50 217 THR A N 1
ATOM 1841 C CA . THR A 1 217 ? -4.514 7.457 -3.594 1.00 89.50 217 THR A CA 1
ATOM 1842 C C . THR A 1 217 ? -4.968 8.629 -4.457 1.00 89.50 217 THR A C 1
ATOM 1844 O O . THR A 1 217 ? -6.034 9.197 -4.209 1.00 89.50 217 THR A O 1
ATOM 1847 N N . PHE A 1 218 ? -4.210 8.965 -5.491 1.00 87.94 218 PHE A N 1
ATOM 1848 C CA . PHE A 1 218 ? -4.482 10.082 -6.385 1.00 87.94 218 PHE A CA 1
ATOM 1849 C C . PHE A 1 218 ? -4.502 9.605 -7.830 1.00 87.94 218 PHE A C 1
ATOM 1851 O O . PHE A 1 218 ? -3.625 8.867 -8.261 1.00 87.94 218 PHE A O 1
ATOM 1858 N N . THR A 1 219 ? -5.500 10.037 -8.600 1.00 88.94 219 THR A N 1
ATOM 1859 C CA . THR A 1 219 ? -5.608 9.700 -10.032 1.00 88.94 219 THR A CA 1
ATOM 1860 C C . THR A 1 219 ? -4.639 10.496 -10.908 1.00 88.94 219 THR A C 1
ATOM 1862 O O . THR A 1 219 ? -4.536 10.210 -12.100 1.00 88.94 219 THR A O 1
ATOM 1865 N N . GLN A 1 220 ? -3.958 11.478 -10.317 1.00 85.00 220 GLN A N 1
ATOM 1866 C CA . GLN A 1 220 ? -2.973 12.380 -10.909 1.00 85.00 220 GLN A CA 1
ATOM 1867 C C . GLN A 1 220 ? -1.792 12.514 -9.937 1.00 85.00 220 GLN A C 1
ATOM 1869 O O . GLN A 1 220 ? -1.927 12.156 -8.764 1.00 85.00 220 GLN A O 1
ATOM 1874 N N . ASP A 1 221 ? -0.675 13.058 -10.407 1.00 80.19 221 ASP A N 1
ATOM 1875 C CA . ASP A 1 221 ? 0.458 13.425 -9.560 1.00 80.19 221 ASP A CA 1
ATOM 1876 C C . ASP A 1 221 ? 0.014 14.417 -8.469 1.00 80.19 221 ASP A C 1
ATOM 1878 O O . ASP A 1 221 ? -0.568 15.467 -8.757 1.00 80.19 221 ASP A O 1
ATOM 1882 N N . ALA A 1 222 ? 0.242 14.072 -7.202 1.00 75.06 222 ALA A N 1
ATOM 1883 C CA . ALA A 1 222 ? -0.080 14.929 -6.069 1.00 75.06 222 ALA A CA 1
ATOM 1884 C C . ALA A 1 222 ? 1.143 15.729 -5.591 1.00 75.06 222 ALA A C 1
ATOM 1886 O O . ALA A 1 222 ? 1.029 16.411 -4.557 1.00 75.06 222 ALA A O 1
ATOM 1887 N N . MET A 1 223 ? 2.248 15.667 -6.349 1.00 72.44 223 MET A N 1
ATOM 1888 C CA . MET A 1 223 ? 3.552 16.269 -6.084 1.00 72.44 223 MET A CA 1
ATOM 1889 C C . MET A 1 223 ? 4.014 15.953 -4.665 1.00 72.44 223 MET A C 1
ATOM 1891 O O . MET A 1 223 ? 4.404 16.839 -3.898 1.00 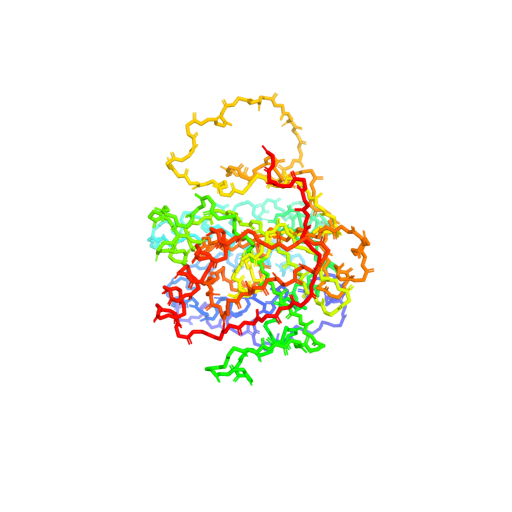72.44 223 MET A O 1
ATOM 1895 N N . PHE A 1 224 ? 3.859 14.693 -4.257 1.00 69.19 224 PHE A N 1
ATOM 1896 C CA . PHE A 1 224 ? 4.278 14.278 -2.935 1.00 69.19 224 PHE A CA 1
ATOM 1897 C C . PHE A 1 224 ? 5.803 14.215 -2.867 1.00 69.19 224 PHE A C 1
ATOM 1899 O O . PHE A 1 224 ? 6.467 13.560 -3.668 1.00 69.19 224 PHE A O 1
ATOM 1906 N N . GLU A 1 225 ? 6.375 14.881 -1.869 1.00 62.12 225 GLU A N 1
ATOM 1907 C CA . GLU A 1 225 ? 7.811 14.816 -1.639 1.00 62.12 225 GLU A CA 1
ATOM 1908 C C . GLU A 1 225 ? 8.188 13.405 -1.172 1.00 62.12 225 GLU A C 1
ATOM 1910 O O . GLU A 1 225 ? 7.763 12.932 -0.115 1.00 62.12 225 GLU A O 1
ATOM 1915 N N . ASN A 1 226 ? 8.981 12.709 -1.981 1.00 54.81 226 ASN A N 1
ATOM 1916 C CA . ASN A 1 226 ? 9.466 11.380 -1.643 1.00 54.81 226 ASN A CA 1
ATOM 1917 C C . ASN A 1 226 ? 10.371 11.405 -0.397 1.00 54.81 226 ASN A C 1
ATOM 1919 O O . ASN A 1 226 ? 11.156 12.329 -0.202 1.00 54.81 226 ASN A O 1
ATOM 1923 N N . HIS A 1 227 ? 10.305 10.341 0.413 1.00 56.81 227 HIS A N 1
ATOM 1924 C CA . HIS A 1 227 ? 11.187 10.077 1.566 1.00 56.81 227 HIS A CA 1
ATOM 1925 C C . HIS A 1 227 ? 10.994 10.952 2.822 1.00 56.81 227 HIS A C 1
ATOM 1927 O O . HIS A 1 227 ? 11.909 11.049 3.647 1.00 56.81 227 HIS A O 1
ATOM 1933 N N . ILE A 1 228 ? 9.810 11.543 3.024 1.00 51.22 228 ILE A N 1
ATOM 1934 C CA . ILE A 1 228 ? 9.485 12.231 4.287 1.00 51.22 228 ILE A CA 1
ATOM 1935 C C . ILE A 1 228 ? 9.648 11.254 5.469 1.00 51.22 228 ILE A C 1
ATOM 1937 O O . ILE A 1 228 ? 9.157 10.123 5.414 1.00 51.22 228 ILE A O 1
ATOM 1941 N N . GLY A 1 229 ? 10.331 11.694 6.536 1.00 43.47 229 GLY A N 1
ATOM 1942 C CA . GLY A 1 229 ? 10.604 10.891 7.739 1.00 43.47 229 GLY A CA 1
ATOM 1943 C C . GLY A 1 229 ? 11.976 10.210 7.782 1.00 43.47 229 GLY A C 1
ATOM 1944 O O . GLY A 1 229 ? 12.228 9.391 8.668 1.00 43.47 229 GLY A O 1
ATOM 1945 N N . ASN A 1 230 ? 12.873 10.520 6.840 1.00 50.50 230 ASN A N 1
ATOM 1946 C CA . ASN A 1 230 ? 14.270 10.099 6.904 1.00 50.50 230 ASN A CA 1
ATOM 1947 C C . ASN A 1 230 ? 15.089 11.076 7.766 1.00 50.50 230 ASN A C 1
ATOM 1949 O O . ASN A 1 230 ? 15.416 12.184 7.336 1.00 50.50 230 ASN A O 1
ATOM 1953 N N . SER A 1 231 ? 15.527 10.617 8.942 1.00 45.97 231 SER A N 1
ATOM 1954 C CA . SER A 1 231 ? 16.310 11.408 9.905 1.00 45.97 231 SER A CA 1
ATOM 1955 C C . SER A 1 231 ? 17.614 11.999 9.345 1.00 45.97 231 SER A C 1
ATOM 1957 O O . SER A 1 231 ? 18.143 12.957 9.910 1.00 45.97 231 SER A O 1
ATOM 1959 N N . LYS A 1 232 ? 18.140 11.474 8.227 1.00 42.97 232 LYS A N 1
ATOM 1960 C CA . LYS A 1 232 ? 19.327 12.023 7.548 1.00 42.97 232 LYS A CA 1
ATOM 1961 C C . LYS A 1 232 ? 19.014 13.171 6.578 1.00 42.97 232 LYS A C 1
ATOM 1963 O O . LYS A 1 232 ? 19.910 13.969 6.312 1.00 42.97 232 LYS A O 1
ATOM 1968 N N . MET A 1 233 ? 17.782 13.280 6.071 1.00 42.88 233 MET A N 1
ATOM 1969 C CA . MET A 1 233 ? 17.352 14.342 5.140 1.00 42.88 233 MET A CA 1
ATOM 1970 C C . MET A 1 233 ? 16.499 15.441 5.796 1.00 42.88 233 MET A C 1
ATOM 1972 O O . MET A 1 233 ? 16.366 16.527 5.236 1.00 42.88 233 MET A O 1
ATOM 1976 N N . ASP A 1 234 ? 16.025 15.220 7.025 1.00 43.94 234 ASP A N 1
ATOM 1977 C CA . ASP A 1 234 ? 15.155 16.139 7.779 1.00 43.94 234 ASP A CA 1
ATOM 1978 C C . ASP A 1 234 ? 15.756 17.531 8.091 1.00 43.94 234 ASP A C 1
ATOM 1980 O O . ASP A 1 234 ? 15.042 18.427 8.549 1.00 43.94 234 ASP A O 1
ATOM 1984 N N . LYS A 1 235 ? 17.047 17.783 7.822 1.00 37.88 235 LYS A N 1
ATOM 1985 C CA . LYS A 1 235 ? 17.681 19.091 8.094 1.00 37.88 235 LYS A CA 1
ATOM 1986 C C . LYS A 1 235 ? 17.139 20.256 7.250 1.00 37.88 235 LYS A C 1
ATOM 1988 O O . LYS A 1 235 ? 17.393 21.399 7.617 1.00 37.88 235 LYS A O 1
ATOM 1993 N N . TYR A 1 236 ? 16.387 20.005 6.174 1.00 37.16 236 TYR A N 1
ATOM 1994 C CA . TYR A 1 236 ? 15.964 21.052 5.231 1.00 37.16 236 TYR A CA 1
ATOM 1995 C C . TYR A 1 236 ? 14.497 21.515 5.330 1.00 37.16 236 TYR A C 1
ATOM 1997 O O . TYR A 1 236 ? 14.137 22.465 4.640 1.00 37.16 236 TYR A O 1
ATOM 2005 N N . GLN A 1 237 ? 13.634 20.920 6.168 1.00 41.38 237 GLN A N 1
ATOM 2006 C CA . GLN A 1 237 ? 12.173 21.040 5.953 1.00 41.38 237 GLN A CA 1
ATOM 2007 C C . GLN A 1 237 ? 11.328 21.703 7.065 1.00 41.38 237 GLN A C 1
ATOM 2009 O O . GLN A 1 237 ? 10.094 21.673 7.027 1.00 41.38 237 GLN A O 1
ATOM 2014 N N . LEU A 1 238 ? 11.936 22.381 8.043 1.00 34.94 238 LEU A N 1
ATOM 2015 C CA . LEU A 1 238 ? 11.207 22.970 9.181 1.00 34.94 238 LEU A CA 1
ATOM 2016 C C . LEU A 1 238 ? 10.949 24.485 9.076 1.00 34.94 238 LEU A C 1
ATOM 2018 O O . LEU A 1 238 ? 11.254 25.225 10.003 1.00 34.94 238 LEU A O 1
ATOM 2022 N N . THR A 1 239 ? 10.303 24.975 8.012 1.00 33.97 239 THR A N 1
ATOM 2023 C CA . THR A 1 239 ? 9.758 26.353 7.998 1.00 33.97 239 THR A CA 1
ATOM 2024 C C . THR A 1 2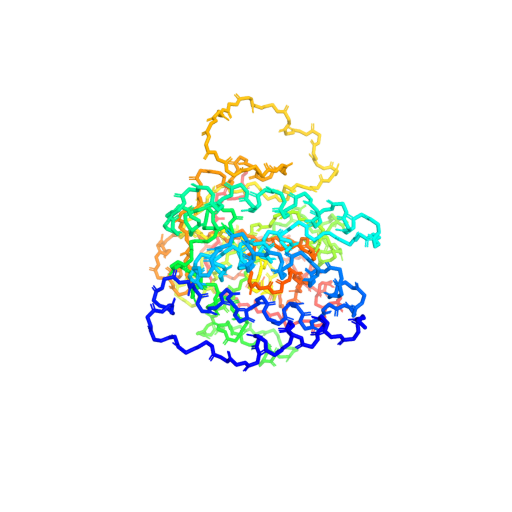39 ? 8.460 26.480 7.193 1.00 33.97 239 THR A C 1
ATOM 2026 O O . THR A 1 239 ? 8.445 26.827 6.022 1.00 33.97 239 THR A O 1
ATOM 2029 N N . SER A 1 240 ? 7.308 26.264 7.836 1.00 34.44 240 SER A N 1
ATOM 2030 C CA . SER A 1 240 ? 6.113 27.077 7.532 1.00 34.44 240 SER A CA 1
ATOM 2031 C C . SER A 1 240 ? 5.007 26.868 8.567 1.00 34.44 240 SER A C 1
ATOM 2033 O O . SER A 1 240 ? 4.485 25.767 8.745 1.00 34.44 240 SER A O 1
ATOM 2035 N N . LYS A 1 241 ? 4.662 27.965 9.252 1.00 38.53 241 LYS A N 1
ATOM 2036 C CA . LYS A 1 241 ? 3.479 28.129 10.105 1.00 38.53 241 LYS A CA 1
ATOM 2037 C C . LYS A 1 241 ? 2.269 28.408 9.216 1.00 38.53 241 LYS A C 1
ATOM 2039 O O . LYS A 1 241 ? 2.250 29.450 8.568 1.00 38.53 241 LYS A O 1
ATOM 2044 N N . LYS A 1 242 ? 1.245 27.554 9.255 1.00 36.94 242 LYS A N 1
ATOM 2045 C CA . LYS A 1 242 ? -0.171 27.956 9.164 1.00 36.94 242 LYS A CA 1
ATOM 2046 C C . LYS A 1 242 ? -1.098 26.759 9.388 1.00 36.94 242 LYS A C 1
ATOM 2048 O O . LYS A 1 242 ? -0.725 25.623 9.119 1.00 36.94 242 LYS A O 1
ATOM 2053 N N . TYR A 1 243 ? -2.311 27.100 9.821 1.00 35.78 243 TYR A N 1
ATOM 2054 C CA . TYR A 1 243 ? -3.545 26.314 9.940 1.00 35.78 243 TYR A CA 1
ATOM 2055 C C . TYR A 1 243 ? -3.926 25.846 11.348 1.00 35.78 243 TYR A C 1
ATOM 2057 O O . TYR A 1 243 ? -3.440 24.845 11.874 1.00 35.78 243 TYR A O 1
ATOM 2065 N N . SER A 1 244 ? -4.866 26.613 11.906 1.00 36.09 244 SER A N 1
ATOM 2066 C CA . SER A 1 244 ? -5.668 26.333 13.085 1.00 36.09 244 SER A CA 1
ATOM 2067 C C . SER A 1 244 ? -6.956 25.571 12.736 1.00 36.09 244 SER A C 1
ATOM 2069 O O . SER A 1 244 ? -7.477 25.638 11.626 1.00 36.09 244 SER A O 1
ATOM 2071 N N . GLU A 1 245 ? -7.416 24.872 13.775 1.00 40.00 245 GLU A N 1
ATOM 2072 C CA . GLU A 1 245 ? -8.792 24.527 14.149 1.00 40.00 245 GLU A CA 1
ATOM 2073 C C . GLU A 1 245 ? -9.578 23.454 13.362 1.00 40.00 245 GLU A C 1
ATOM 2075 O O . GLU A 1 245 ? -9.776 23.482 12.153 1.00 40.00 245 GLU A O 1
ATOM 2080 N N . ASN A 1 246 ? -10.058 22.476 14.148 1.00 37.25 246 ASN A N 1
ATOM 2081 C CA . ASN A 1 246 ? -10.966 21.363 13.835 1.00 37.25 246 ASN A CA 1
ATOM 2082 C C . ASN A 1 246 ? -10.455 20.123 13.078 1.00 37.25 246 ASN A C 1
ATOM 2084 O O . ASN A 1 246 ? -11.277 19.313 12.633 1.00 37.25 246 ASN A O 1
ATOM 2088 N N . LYS A 1 247 ? -9.140 19.879 13.026 1.00 38.34 247 LYS A N 1
ATOM 2089 C CA . LYS A 1 247 ? -8.562 18.684 12.379 1.00 38.34 247 LYS A CA 1
ATOM 2090 C C . LYS A 1 247 ? -7.935 17.703 13.369 1.00 38.34 247 LYS A C 1
ATOM 2092 O O . LYS A 1 247 ? -7.317 18.110 14.349 1.00 38.34 247 LYS A O 1
ATOM 2097 N N . ILE A 1 248 ? -8.081 16.414 13.054 1.00 37.97 248 ILE A N 1
ATOM 2098 C CA . ILE A 1 248 ? -7.412 15.253 13.661 1.00 37.97 248 ILE A CA 1
ATOM 2099 C C . ILE A 1 248 ? -6.002 15.639 14.145 1.00 37.97 248 ILE A C 1
ATOM 2101 O O . ILE A 1 248 ? -5.196 16.174 13.370 1.00 37.97 248 ILE A O 1
ATOM 2105 N N . LYS A 1 249 ? -5.708 15.402 15.434 1.00 36.50 249 LYS A N 1
ATOM 2106 C CA . LYS A 1 249 ? -4.361 15.560 16.005 1.00 36.50 249 LYS A CA 1
ATOM 2107 C C . LYS A 1 249 ? -3.466 14.456 15.446 1.00 36.50 249 LYS A C 1
ATOM 2109 O O . LYS A 1 249 ? -3.327 13.396 16.038 1.00 36.50 249 LYS A O 1
ATOM 2114 N N . ASN A 1 250 ? -2.920 14.704 14.263 1.00 41.09 250 ASN A N 1
ATOM 2115 C CA . ASN A 1 250 ? -1.826 13.928 13.709 1.00 41.09 250 ASN A CA 1
ATOM 2116 C C . ASN A 1 250 ? -0.532 14.682 14.050 1.00 41.09 250 ASN A C 1
ATOM 2118 O O . ASN A 1 250 ? -0.408 15.857 13.696 1.00 41.09 250 ASN A O 1
ATOM 2122 N N . ASN A 1 251 ? 0.355 14.046 14.817 1.00 37.62 251 ASN A N 1
ATOM 2123 C CA . ASN A 1 251 ? 1.536 14.668 15.432 1.00 37.62 251 ASN A CA 1
ATOM 2124 C C . ASN A 1 251 ? 2.830 14.377 14.640 1.00 37.62 251 ASN A C 1
ATOM 2126 O O . ASN A 1 251 ? 3.921 14.574 15.164 1.00 37.62 251 ASN A O 1
ATOM 2130 N N . GLY A 1 252 ? 2.714 13.874 13.404 1.00 46.41 252 GLY A N 1
ATOM 2131 C CA . GLY A 1 252 ? 3.840 13.452 12.561 1.00 46.41 252 GLY A CA 1
ATOM 2132 C C . GLY A 1 252 ? 4.123 14.364 11.361 1.00 46.41 252 GLY A C 1
ATOM 2133 O O . GLY A 1 252 ? 3.299 15.204 10.981 1.00 46.41 252 GLY A O 1
ATOM 2134 N N . LEU A 1 253 ? 5.287 14.151 10.734 1.00 47.44 253 LEU A N 1
ATOM 2135 C CA . LEU A 1 253 ? 5.841 14.912 9.598 1.00 47.44 253 LEU A CA 1
ATOM 2136 C C . LEU A 1 253 ? 4.899 15.000 8.377 1.00 47.44 253 LEU A C 1
ATOM 2138 O O . LEU A 1 253 ? 4.907 15.988 7.650 1.00 47.44 253 LEU A O 1
ATOM 2142 N N . LEU A 1 254 ? 3.980 14.045 8.209 1.00 56.06 254 LEU A N 1
ATOM 2143 C CA . LEU A 1 254 ? 3.027 13.996 7.090 1.00 56.06 254 LEU A CA 1
ATOM 2144 C C . LEU A 1 254 ? 1.815 14.934 7.232 1.00 56.06 254 LEU A C 1
ATOM 2146 O O . LEU A 1 254 ? 0.945 15.000 6.361 1.00 56.06 254 LEU A O 1
ATOM 2150 N N . THR A 1 255 ? 1.741 15.695 8.323 1.00 53.84 255 THR A N 1
ATOM 2151 C CA . THR A 1 255 ? 0.604 16.567 8.638 1.00 53.84 255 THR A CA 1
ATOM 2152 C C . THR A 1 255 ? 0.251 17.547 7.511 1.00 53.84 255 THR A C 1
ATOM 2154 O O . THR A 1 255 ? -0.936 17.774 7.273 1.00 53.84 255 THR A O 1
ATOM 2157 N N . LYS A 1 256 ? 1.245 18.101 6.800 1.00 53.53 256 LYS A N 1
ATOM 2158 C CA . LYS A 1 256 ? 1.028 19.051 5.691 1.00 53.53 256 LYS A CA 1
ATOM 2159 C C . LYS A 1 256 ? 0.472 18.380 4.429 1.00 53.53 256 LYS A C 1
ATOM 2161 O O . LYS A 1 256 ? -0.406 18.946 3.788 1.00 53.53 256 LYS A O 1
ATOM 2166 N N . HIS A 1 257 ? 0.938 17.172 4.115 1.00 55.97 257 HIS A N 1
ATOM 2167 C CA . HIS A 1 257 ? 0.607 16.469 2.870 1.00 55.97 257 HIS A CA 1
ATOM 2168 C C . HIS A 1 257 ? -0.742 15.755 2.939 1.00 55.97 257 HIS A C 1
ATOM 2170 O O . HIS A 1 257 ? -1.426 15.621 1.928 1.00 55.97 257 HIS A O 1
ATOM 2176 N N . ILE A 1 258 ? -1.148 15.338 4.141 1.00 59.03 258 ILE A N 1
ATOM 2177 C CA . ILE A 1 258 ? -2.362 14.549 4.308 1.00 59.03 258 ILE A CA 1
ATOM 2178 C C . ILE A 1 258 ? -3.571 15.434 4.681 1.00 59.03 258 ILE A C 1
ATOM 2180 O O . ILE A 1 258 ? -4.639 15.264 4.101 1.00 59.03 258 ILE A O 1
ATOM 2184 N N . LYS A 1 259 ? -3.440 16.443 5.572 1.00 54.84 259 LYS A N 1
ATOM 2185 C CA . LYS A 1 259 ? -4.583 17.206 6.161 1.00 54.84 259 LYS A CA 1
ATOM 2186 C C . LYS A 1 259 ? -5.512 17.941 5.191 1.00 54.84 259 LYS A C 1
ATOM 2188 O O . LYS A 1 259 ? -6.617 18.300 5.608 1.00 54.84 259 LYS A O 1
ATOM 2193 N N . SER A 1 260 ? -5.107 18.217 3.959 1.00 53.28 260 SER A N 1
ATOM 2194 C CA . SER A 1 260 ? -5.960 18.848 2.937 1.00 53.28 260 SER A CA 1
ATOM 2195 C C . SER A 1 260 ? -6.548 17.855 1.930 1.00 53.28 260 SER A C 1
ATOM 2197 O O . SER A 1 260 ? -7.426 18.246 1.171 1.00 53.28 260 SER A O 1
ATOM 2199 N N . LYS A 1 261 ? -6.108 16.588 1.941 1.00 58.81 261 LYS A N 1
ATOM 2200 C CA . LYS A 1 261 ? -6.368 15.604 0.877 1.00 58.81 261 LYS A CA 1
ATOM 2201 C C . LYS A 1 261 ? -7.138 14.348 1.355 1.00 58.81 261 LYS A C 1
ATOM 2203 O O . LYS A 1 261 ? -7.291 13.401 0.596 1.00 58.81 261 LYS A O 1
ATOM 2208 N N . TYR A 1 262 ? -7.659 14.364 2.591 1.00 55.06 262 TYR A N 1
ATOM 2209 C CA . TYR A 1 262 ? -8.272 13.233 3.331 1.00 55.06 262 TYR A CA 1
ATOM 2210 C C . TYR A 1 262 ? -9.575 12.623 2.764 1.00 55.06 262 TYR A C 1
ATOM 2212 O O . TYR A 1 262 ? -10.105 11.704 3.377 1.00 55.06 262 TYR A O 1
ATOM 2220 N N . ASN A 1 263 ? -10.120 13.097 1.641 1.00 56.78 263 ASN A N 1
ATOM 2221 C CA . ASN A 1 263 ? -11.490 12.739 1.230 1.00 56.78 263 ASN A CA 1
ATOM 2222 C C . ASN A 1 263 ? -11.597 11.958 -0.086 1.00 56.78 263 ASN A C 1
ATOM 2224 O O . ASN A 1 263 ? -12.702 11.764 -0.585 1.00 56.78 263 ASN A O 1
ATOM 2228 N N . THR A 1 264 ? -10.483 11.522 -0.666 1.00 66.94 264 THR A N 1
ATOM 2229 C CA . THR A 1 264 ? -10.512 10.754 -1.916 1.00 66.94 264 THR A CA 1
ATOM 2230 C C . THR A 1 264 ? -9.631 9.531 -1.792 1.00 66.94 264 THR A C 1
ATOM 2232 O O . THR A 1 264 ? -8.409 9.624 -1.879 1.00 66.94 264 THR A O 1
ATOM 2235 N N . PHE A 1 265 ? -10.280 8.385 -1.591 1.00 85.06 265 PHE A N 1
ATOM 2236 C CA . PHE A 1 265 ? -9.656 7.075 -1.675 1.00 85.06 265 PHE A CA 1
ATOM 2237 C C . PHE A 1 265 ? -10.232 6.321 -2.879 1.00 85.06 265 PHE A C 1
ATOM 2239 O O . PHE A 1 265 ? -11.449 6.232 -3.053 1.00 85.06 265 PHE A O 1
ATOM 2246 N N . TYR A 1 266 ? -9.369 5.787 -3.730 1.00 91.00 266 TYR A N 1
ATOM 2247 C CA . TYR A 1 266 ? -9.717 5.092 -4.962 1.00 91.00 266 TYR A CA 1
ATOM 2248 C C . TYR A 1 266 ? -9.220 3.651 -4.902 1.00 91.00 266 TYR A C 1
ATOM 2250 O O . TYR A 1 266 ? -8.197 3.334 -4.297 1.00 91.00 266 TYR A O 1
ATOM 2258 N N . THR A 1 267 ? -9.957 2.758 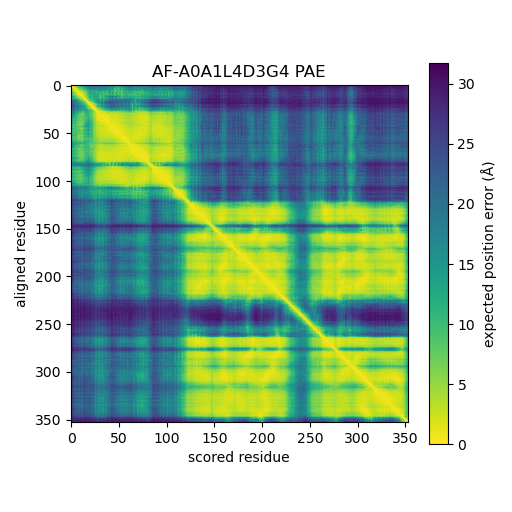-5.545 1.00 94.12 267 THR A N 1
ATOM 2259 C CA . THR A 1 267 ? -9.494 1.401 -5.844 1.00 94.12 267 THR A CA 1
ATOM 2260 C C . THR A 1 267 ? -8.439 1.429 -6.957 1.00 94.12 267 THR A C 1
ATOM 2262 O O . THR A 1 267 ? -8.417 2.377 -7.746 1.00 94.12 267 THR A O 1
ATOM 2265 N N . PRO A 1 268 ? -7.597 0.389 -7.099 1.00 95.12 268 PRO A N 1
ATOM 2266 C CA . PRO A 1 268 ? -6.634 0.322 -8.201 1.00 95.12 268 PRO A CA 1
ATOM 2267 C C . PRO A 1 268 ? -7.283 0.453 -9.588 1.00 95.12 268 PRO A C 1
ATOM 2269 O O . PRO A 1 268 ? -6.733 1.115 -10.463 1.00 95.12 268 PRO A O 1
ATOM 2272 N N . ASP A 1 269 ? -8.475 -0.119 -9.784 1.00 94.31 269 ASP A N 1
ATOM 2273 C CA . ASP A 1 269 ? -9.211 -0.029 -11.053 1.00 94.31 269 ASP A CA 1
ATOM 2274 C C . ASP A 1 269 ? -9.725 1.387 -11.326 1.00 94.31 269 ASP A C 1
ATOM 2276 O O . ASP A 1 269 ? -9.658 1.869 -12.456 1.00 94.31 269 ASP A O 1
ATOM 2280 N N . GLU A 1 270 ? -10.211 2.081 -10.293 1.00 94.06 270 GLU A N 1
ATOM 2281 C CA . GLU A 1 270 ? -10.597 3.487 -10.414 1.00 94.06 270 GLU A CA 1
ATOM 2282 C C . GLU A 1 270 ? -9.396 4.377 -10.720 1.00 94.06 270 GLU A C 1
ATOM 2284 O O . GLU A 1 270 ? -9.541 5.282 -11.538 1.00 94.06 270 GLU A O 1
ATOM 2289 N N . ILE A 1 271 ? -8.237 4.118 -10.102 1.00 93.38 271 ILE A N 1
ATOM 2290 C CA . ILE A 1 271 ? -6.985 4.815 -10.413 1.00 93.38 271 ILE A CA 1
ATOM 2291 C C . ILE A 1 271 ? -6.666 4.641 -11.894 1.00 93.38 271 ILE A C 1
ATOM 2293 O O . ILE A 1 271 ? -6.645 5.625 -12.621 1.00 93.38 271 ILE A O 1
ATOM 2297 N N . ILE A 1 272 ? -6.538 3.400 -12.369 1.00 92.06 272 ILE A N 1
ATOM 2298 C CA . ILE A 1 272 ? -6.208 3.109 -13.771 1.00 92.06 272 ILE A CA 1
ATOM 2299 C C . ILE A 1 272 ? -7.207 3.760 -14.732 1.00 92.06 272 ILE A C 1
ATOM 2301 O O . ILE A 1 272 ? -6.797 4.369 -15.713 1.00 92.06 272 ILE A O 1
ATOM 2305 N N . LYS A 1 273 ? -8.513 3.665 -14.447 1.00 91.38 273 LYS A N 1
ATOM 2306 C CA . LYS A 1 273 ? -9.569 4.211 -15.311 1.00 91.38 273 LYS A CA 1
ATOM 2307 C C . LYS A 1 273 ? -9.576 5.741 -15.359 1.00 91.38 273 LYS A C 1
ATOM 2309 O O . LYS A 1 273 ? -9.974 6.312 -16.370 1.00 91.38 273 LYS A O 1
ATOM 2314 N N . LYS A 1 274 ? -9.232 6.404 -14.252 1.00 89.62 274 LYS A N 1
ATOM 2315 C CA . LYS A 1 274 ? -9.298 7.869 -14.118 1.00 89.62 274 LYS A CA 1
ATOM 2316 C C . LYS A 1 274 ? -7.965 8.558 -14.390 1.00 89.62 274 LYS A C 1
ATOM 2318 O O . LYS A 1 274 ? -7.946 9.779 -14.522 1.00 89.62 274 LYS A O 1
ATOM 2323 N N . THR A 1 275 ? -6.870 7.812 -14.460 1.00 86.31 275 THR A N 1
ATOM 2324 C CA . THR A 1 275 ? -5.586 8.346 -14.894 1.00 86.31 275 THR A CA 1
ATOM 2325 C C . THR A 1 275 ? -5.592 8.507 -16.404 1.00 86.31 275 THR A C 1
ATOM 2327 O O . THR A 1 275 ? -5.654 7.533 -17.148 1.00 86.31 275 THR A O 1
ATOM 2330 N N . TYR A 1 276 ? -5.542 9.756 -16.852 1.00 72.19 276 TYR A N 1
ATOM 2331 C CA . TYR A 1 276 ? -5.537 10.110 -18.264 1.00 72.19 276 TYR A CA 1
ATOM 2332 C C . TYR A 1 276 ? -4.206 10.765 -18.611 1.00 72.19 276 TYR A C 1
ATOM 2334 O O . TYR A 1 276 ? -3.912 11.821 -18.066 1.00 72.19 276 TYR A O 1
ATOM 2342 N N . ALA A 1 277 ? -3.422 10.144 -19.498 1.00 68.00 277 ALA A N 1
ATOM 2343 C CA . ALA A 1 277 ? -2.20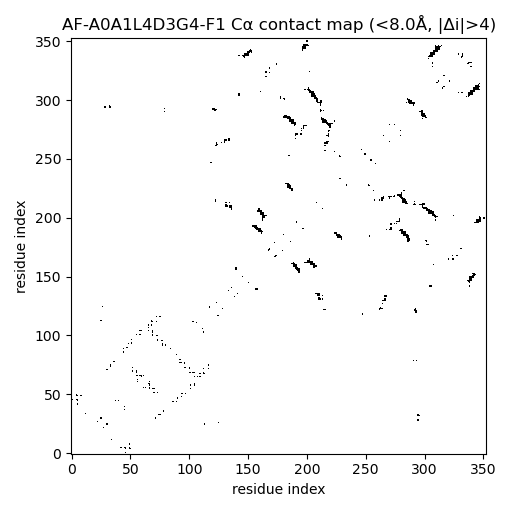0 10.695 -20.105 1.00 68.00 277 ALA A CA 1
ATOM 2344 C C . ALA A 1 277 ? -1.105 11.231 -19.146 1.00 68.00 277 ALA A C 1
ATOM 2346 O O . ALA A 1 277 ? -0.185 11.906 -19.598 1.00 68.00 277 ALA A O 1
ATOM 2347 N N . PHE A 1 278 ? -1.182 10.926 -17.848 1.00 72.38 278 PHE A N 1
ATOM 2348 C CA . PHE A 1 278 ? -0.259 11.382 -16.802 1.00 72.38 278 PHE A CA 1
ATOM 2349 C C . PHE A 1 278 ? -0.029 10.277 -15.763 1.00 72.38 278 PHE A C 1
ATOM 2351 O O . PHE A 1 278 ? -0.644 9.211 -15.825 1.00 72.38 278 PHE A O 1
ATOM 2358 N N . HIS A 1 279 ? 0.846 10.524 -14.790 1.00 81.69 279 HIS A N 1
ATOM 2359 C CA . HIS A 1 279 ? 1.091 9.601 -13.685 1.00 81.69 279 HIS A CA 1
ATOM 2360 C C . HIS A 1 279 ? -0.027 9.661 -12.640 1.00 81.69 279 HIS A C 1
ATOM 2362 O O . HIS A 1 279 ? -0.623 10.710 -12.397 1.00 81.69 279 HIS A O 1
ATOM 2368 N N . ASN A 1 280 ? -0.302 8.522 -12.008 1.00 91.31 280 ASN A N 1
ATOM 2369 C CA . ASN A 1 280 ? -1.009 8.491 -10.732 1.00 91.31 280 ASN A CA 1
ATOM 2370 C C . ASN A 1 280 ? -0.015 8.395 -9.586 1.00 91.31 280 ASN A C 1
ATOM 2372 O O . ASN A 1 280 ? 1.111 7.925 -9.763 1.00 91.31 280 ASN A O 1
ATOM 2376 N N . GLU A 1 281 ? -0.474 8.783 -8.407 1.00 89.81 281 GLU A N 1
ATOM 2377 C CA . GLU A 1 281 ? 0.345 8.775 -7.212 1.00 89.81 281 GLU A CA 1
ATOM 2378 C C . GLU A 1 281 ? -0.389 8.089 -6.062 1.00 89.81 281 GLU A C 1
ATOM 2380 O O . GLU A 1 281 ? -1.483 8.474 -5.650 1.00 89.81 281 GLU A O 1
ATOM 2385 N N . ILE A 1 282 ? 0.235 7.047 -5.531 1.00 92.19 282 ILE A N 1
ATOM 2386 C CA . ILE A 1 282 ? -0.221 6.281 -4.384 1.00 92.19 282 ILE A CA 1
ATOM 2387 C C . ILE A 1 282 ? 0.819 6.433 -3.291 1.00 92.19 282 ILE A C 1
ATOM 2389 O O . ILE A 1 282 ? 1.972 6.027 -3.443 1.00 92.19 282 ILE A O 1
ATOM 2393 N N . ILE A 1 283 ? 0.394 6.994 -2.168 1.00 89.06 283 ILE A N 1
ATOM 2394 C CA . ILE A 1 283 ? 1.260 7.192 -1.015 1.00 89.06 283 ILE A CA 1
ATOM 2395 C C . ILE A 1 283 ? 1.107 5.995 -0.102 1.00 89.06 283 ILE A C 1
ATOM 2397 O O . ILE A 1 283 ? -0.008 5.655 0.303 1.00 89.06 283 ILE A O 1
ATOM 2401 N N . VAL A 1 284 ? 2.225 5.372 0.247 1.00 91.00 284 VAL A N 1
ATOM 2402 C CA . VAL A 1 284 ? 2.250 4.196 1.117 1.00 91.00 284 VAL A CA 1
ATOM 2403 C C . VAL A 1 284 ? 3.141 4.432 2.325 1.00 91.00 284 VAL A C 1
ATOM 2405 O O . VAL A 1 284 ? 4.162 5.100 2.227 1.00 91.00 284 VAL A O 1
ATOM 2408 N N . CYS A 1 285 ? 2.768 3.884 3.473 1.00 87.69 285 CYS A N 1
ATOM 2409 C CA . CYS A 1 285 ? 3.589 3.893 4.671 1.00 87.69 285 CYS A CA 1
ATOM 2410 C C . CYS A 1 285 ? 4.584 2.739 4.628 1.00 87.69 285 CYS A C 1
ATOM 2412 O O . CYS A 1 285 ? 4.192 1.576 4.514 1.00 87.69 285 CYS A O 1
ATOM 2414 N N . GLY A 1 286 ? 5.868 3.057 4.742 1.00 86.06 286 GLY A N 1
ATOM 2415 C CA . GLY A 1 286 ? 6.927 2.063 4.838 1.00 86.06 286 GLY A CA 1
ATOM 2416 C C . GLY A 1 286 ? 7.043 1.444 6.226 1.00 86.06 286 GLY A C 1
ATOM 2417 O O . GLY A 1 286 ? 7.253 0.239 6.359 1.00 86.06 286 GLY A O 1
ATOM 2418 N N . ARG A 1 287 ? 6.859 2.260 7.270 1.00 81.38 287 ARG A N 1
ATOM 2419 C CA . ARG A 1 287 ? 7.018 1.846 8.666 1.00 81.38 287 ARG A CA 1
ATOM 2420 C C . ARG A 1 287 ? 6.063 0.708 9.029 1.00 81.38 287 ARG A C 1
ATOM 2422 O O . ARG A 1 287 ? 4.843 0.844 8.956 1.00 81.38 287 ARG A O 1
ATOM 2429 N N . ASN A 1 288 ? 6.637 -0.397 9.494 1.00 80.56 288 ASN A N 1
ATOM 2430 C CA . ASN A 1 288 ? 5.919 -1.574 9.982 1.00 80.56 288 ASN A CA 1
ATOM 2431 C C . ASN A 1 288 ? 5.298 -1.337 11.376 1.00 80.56 288 ASN A C 1
ATOM 2433 O O . ASN A 1 288 ? 5.864 -0.612 12.195 1.00 80.56 288 ASN A O 1
ATOM 2437 N N . GLY A 1 289 ? 4.171 -1.990 11.676 1.00 73.06 289 GLY A N 1
ATOM 2438 C CA . GLY A 1 289 ? 3.539 -1.945 13.001 1.00 73.0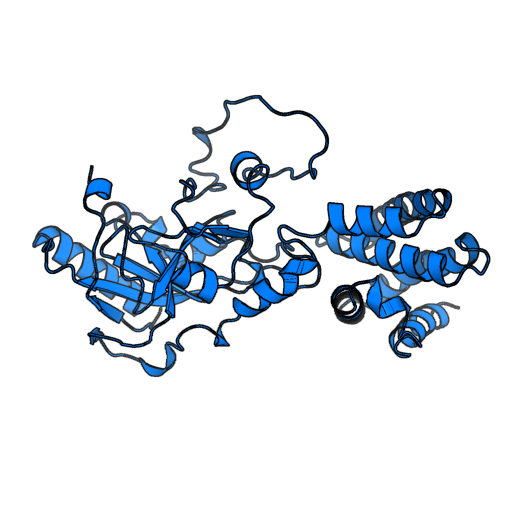6 289 GLY A CA 1
ATOM 2439 C C . GLY A 1 289 ? 2.695 -0.695 13.294 1.00 73.06 289 GLY A C 1
ATOM 2440 O O . GLY A 1 289 ? 2.274 -0.502 14.431 1.00 73.06 289 GLY A O 1
ATOM 2441 N N . VAL A 1 290 ? 2.408 0.135 12.290 1.00 73.44 290 VAL A N 1
ATOM 2442 C CA . VAL A 1 290 ? 1.571 1.339 12.408 1.00 73.44 290 VAL A CA 1
ATOM 2443 C C . VAL A 1 290 ? 0.113 0.996 12.100 1.00 73.44 290 VAL A C 1
ATOM 2445 O O . VAL A 1 290 ? -0.190 0.360 11.097 1.00 73.44 290 VAL A O 1
ATOM 2448 N N . ASN A 1 291 ? -0.832 1.432 12.929 1.00 72.25 291 ASN A N 1
ATOM 2449 C CA . ASN A 1 291 ? -2.256 1.240 12.651 1.00 72.25 291 ASN A CA 1
ATOM 2450 C C . ASN A 1 291 ? -2.829 2.457 11.902 1.00 72.25 291 ASN A C 1
ATOM 2452 O O . ASN A 1 291 ? -3.181 3.459 12.519 1.00 72.25 291 ASN A O 1
ATOM 2456 N N . ILE A 1 292 ? -2.869 2.376 10.568 1.00 73.50 292 ILE A N 1
ATOM 2457 C CA . ILE A 1 292 ? -3.293 3.470 9.674 1.00 73.50 292 ILE A CA 1
ATOM 2458 C C . ILE A 1 292 ? -4.803 3.475 9.465 1.00 73.50 292 ILE A C 1
ATOM 2460 O O . ILE A 1 292 ? -5.443 4.515 9.632 1.00 73.50 292 ILE A O 1
ATOM 2464 N N . HIS A 1 293 ? -5.358 2.318 9.095 1.00 74.56 293 HIS A N 1
ATOM 2465 C CA . HIS A 1 293 ? -6.795 2.097 8.979 1.00 74.56 293 HIS A CA 1
ATOM 2466 C C . HIS A 1 293 ? -7.231 1.241 10.152 1.00 74.56 293 HIS A C 1
ATOM 2468 O O . HIS A 1 293 ? -7.026 0.023 10.165 1.00 74.56 293 HIS A O 1
ATOM 2474 N N . PRO A 1 294 ? -7.800 1.876 11.173 1.00 62.88 294 PRO A N 1
ATOM 2475 C CA . PRO A 1 294 ? -8.459 1.176 12.247 1.00 62.88 294 PRO A CA 1
ATOM 2476 C C . PRO A 1 294 ? -9.414 0.129 11.682 1.00 62.88 294 PRO A C 1
ATOM 2478 O O . PRO A 1 294 ? -10.059 0.346 10.660 1.00 62.88 294 PRO A O 1
ATOM 2481 N N . ASN A 1 295 ? -9.456 -1.022 12.345 1.00 65.12 295 ASN A N 1
ATOM 2482 C CA . ASN A 1 295 ? -10.163 -2.240 11.928 1.00 65.12 295 ASN A CA 1
ATOM 2483 C C . ASN A 1 295 ? -9.394 -3.177 10.990 1.00 65.12 295 ASN A C 1
ATOM 2485 O O . ASN A 1 295 ? -9.893 -4.250 10.653 1.00 65.12 295 ASN A O 1
ATOM 2489 N N . PHE A 1 296 ? -8.146 -2.864 10.670 1.00 68.56 296 PHE A N 1
ATOM 2490 C CA . PHE A 1 296 ? -7.237 -3.782 9.990 1.00 68.56 296 PHE A CA 1
ATOM 2491 C C . PHE A 1 296 ? -6.036 -4.124 10.888 1.00 68.56 296 PHE A C 1
ATOM 2493 O O . PHE A 1 296 ? -5.802 -3.435 11.892 1.00 68.56 296 PHE A O 1
ATOM 2500 N N . PRO A 1 297 ? -5.288 -5.204 10.586 1.00 75.56 297 PRO A N 1
ATOM 2501 C CA . PRO A 1 297 ? -3.976 -5.432 11.190 1.00 75.56 297 PRO A CA 1
ATOM 2502 C C . PRO A 1 297 ? -3.080 -4.208 10.990 1.00 75.56 297 PRO A C 1
ATOM 2504 O O . PRO A 1 297 ? -3.304 -3.446 10.053 1.00 75.56 297 PRO A O 1
ATOM 2507 N N . CYS A 1 298 ? -2.069 -4.011 11.838 1.00 80.06 298 CYS A N 1
ATOM 2508 C CA . CYS A 1 298 ? -1.075 -2.957 11.618 1.00 80.06 298 CYS A CA 1
ATOM 2509 C C . CYS A 1 298 ? -0.377 -3.105 10.253 1.00 80.06 298 CYS A C 1
ATOM 2511 O O . CYS A 1 298 ? -0.419 -4.171 9.633 1.00 80.06 298 CYS A O 1
ATOM 2513 N N . THR A 1 299 ? 0.265 -2.030 9.784 1.00 83.44 299 THR A N 1
ATOM 2514 C CA . THR A 1 299 ? 1.090 -2.062 8.575 1.00 83.44 299 THR A CA 1
ATOM 2515 C C . THR A 1 299 ? 2.067 -3.215 8.654 1.00 83.44 299 THR A C 1
ATOM 2517 O O . THR A 1 299 ? 2.588 -3.525 9.727 1.00 83.44 299 THR A O 1
ATOM 2520 N N . GLY A 1 300 ? 2.279 -3.852 7.509 1.00 88.12 300 GLY A N 1
ATOM 2521 C CA . GLY A 1 300 ? 3.224 -4.945 7.360 1.00 88.12 300 GLY A CA 1
ATOM 2522 C C . GLY A 1 300 ? 4.483 -4.493 6.632 1.00 88.12 300 GLY A C 1
ATOM 2523 O O . GLY A 1 300 ? 4.613 -3.336 6.224 1.00 88.12 300 GLY A O 1
ATOM 2524 N N . LYS A 1 301 ? 5.389 -5.446 6.408 1.00 94.94 301 LYS A N 1
ATOM 2525 C CA . LYS A 1 301 ? 6.590 -5.209 5.608 1.00 94.94 301 LYS A CA 1
ATOM 2526 C C . LYS A 1 301 ? 6.254 -5.058 4.123 1.00 94.94 301 LYS A C 1
ATOM 2528 O O . LYS A 1 301 ? 5.556 -5.905 3.563 1.00 94.94 301 LYS A O 1
ATOM 2533 N N . ILE A 1 302 ? 6.808 -4.028 3.490 1.00 95.69 302 ILE A N 1
ATOM 2534 C CA . ILE A 1 302 ? 6.852 -3.881 2.032 1.00 95.69 302 ILE A CA 1
ATOM 2535 C C . ILE A 1 302 ? 7.966 -4.778 1.497 1.00 95.69 302 ILE A C 1
ATOM 2537 O O . ILE A 1 302 ? 9.063 -4.795 2.057 1.00 95.69 302 ILE A O 1
ATOM 2541 N N . LYS A 1 303 ? 7.687 -5.515 0.420 1.00 96.75 303 LYS A N 1
ATOM 2542 C CA . LYS A 1 303 ? 8.671 -6.380 -0.243 1.00 96.75 303 LYS A CA 1
ATOM 2543 C C . LYS A 1 303 ? 8.853 -5.996 -1.700 1.00 96.75 303 LYS A C 1
ATOM 2545 O O . LYS A 1 303 ? 7.874 -5.674 -2.377 1.00 96.75 303 LYS A O 1
ATOM 2550 N N . ILE A 1 304 ? 10.078 -6.104 -2.195 1.00 96.50 304 ILE A N 1
ATOM 2551 C CA . ILE A 1 304 ? 10.364 -6.063 -3.626 1.00 96.50 304 ILE A CA 1
ATOM 2552 C C . ILE A 1 304 ? 9.945 -7.413 -4.207 1.00 96.50 304 ILE A C 1
ATOM 2554 O O . ILE A 1 304 ? 10.482 -8.455 -3.847 1.00 96.50 304 ILE A O 1
ATOM 2558 N N . ALA A 1 305 ? 8.951 -7.394 -5.089 1.00 95.62 305 ALA A N 1
ATOM 2559 C CA . ALA A 1 305 ? 8.389 -8.592 -5.706 1.00 95.62 305 ALA A CA 1
ATOM 2560 C C . ALA A 1 305 ? 8.887 -8.805 -7.146 1.00 95.62 305 ALA A C 1
ATOM 2562 O O . ALA A 1 305 ? 8.817 -9.916 -7.666 1.00 95.62 305 ALA A O 1
ATOM 2563 N N . GLY A 1 306 ? 9.401 -7.753 -7.786 1.00 95.81 306 GLY A N 1
ATOM 2564 C CA . GLY A 1 306 ? 9.881 -7.760 -9.165 1.00 95.81 306 GLY A CA 1
ATOM 2565 C C . GLY A 1 306 ? 10.696 -6.513 -9.480 1.00 95.81 306 GLY A C 1
ATOM 2566 O O . GLY A 1 306 ? 10.651 -5.526 -8.747 1.00 95.81 306 GLY A O 1
ATOM 2567 N N . ILE A 1 307 ? 11.417 -6.547 -10.593 1.00 96.31 307 ILE A N 1
ATOM 2568 C CA . ILE A 1 307 ? 12.090 -5.382 -11.174 1.00 96.31 307 ILE A CA 1
ATOM 2569 C C . ILE A 1 307 ? 11.356 -5.018 -12.457 1.00 96.31 307 ILE A C 1
ATOM 2571 O O . ILE A 1 307 ? 11.046 -5.904 -13.251 1.00 96.31 307 ILE A O 1
ATOM 2575 N N . VAL A 1 308 ? 11.091 -3.731 -12.672 1.00 95.81 308 VAL A N 1
ATOM 2576 C CA . VAL A 1 308 ? 10.507 -3.224 -13.916 1.00 95.81 308 VAL A CA 1
ATOM 2577 C C . VAL A 1 308 ? 11.536 -2.402 -14.687 1.00 95.81 308 VAL A C 1
ATOM 2579 O O . VAL A 1 308 ? 12.208 -1.535 -14.127 1.00 95.81 308 VAL A O 1
ATOM 2582 N N . ILE A 1 309 ? 11.654 -2.686 -15.983 1.00 95.12 309 ILE A N 1
ATOM 2583 C CA . ILE A 1 309 ? 12.449 -1.914 -16.938 1.00 95.12 309 ILE A CA 1
ATOM 2584 C C . ILE A 1 309 ? 11.518 -1.427 -18.044 1.00 95.12 309 ILE A C 1
ATOM 2586 O O . ILE A 1 309 ? 10.827 -2.225 -18.680 1.00 95.12 309 ILE A O 1
ATOM 2590 N N . VAL A 1 310 ? 11.517 -0.122 -18.288 1.00 93.56 310 VAL A N 1
ATOM 2591 C CA . VAL A 1 310 ? 10.664 0.512 -19.294 1.00 93.56 310 VAL A CA 1
ATOM 2592 C C . VAL A 1 310 ? 11.443 0.689 -20.593 1.00 93.56 310 VAL A C 1
ATOM 2594 O O . VAL A 1 310 ? 12.508 1.310 -20.622 1.00 93.56 310 VAL A O 1
ATOM 2597 N N . ASN A 1 311 ? 10.892 0.154 -21.676 1.00 91.62 311 ASN A N 1
ATOM 2598 C CA . ASN A 1 311 ? 11.369 0.359 -23.033 1.00 91.62 311 ASN A CA 1
ATOM 2599 C C . ASN A 1 311 ? 10.542 1.474 -23.684 1.00 91.62 311 ASN A C 1
ATOM 2601 O O . ASN A 1 311 ? 9.440 1.234 -24.181 1.00 91.62 311 ASN A O 1
ATOM 2605 N N . ASP A 1 312 ? 11.085 2.686 -23.704 1.00 91.50 312 ASP A N 1
ATOM 2606 C CA . ASP A 1 312 ? 10.508 3.787 -24.473 1.00 91.50 312 ASP A CA 1
ATOM 2607 C C . ASP A 1 312 ? 11.138 3.834 -25.869 1.00 91.50 312 ASP A C 1
ATOM 2609 O O . ASP A 1 312 ? 12.343 4.057 -26.009 1.00 91.50 312 ASP A O 1
ATOM 2613 N N . LYS A 1 313 ? 10.323 3.587 -26.901 1.00 87.44 313 LYS A N 1
ATOM 2614 C CA . LYS A 1 313 ? 10.756 3.581 -28.309 1.00 87.44 313 LYS A CA 1
ATOM 2615 C C . LYS A 1 313 ? 10.966 4.989 -28.862 1.00 87.44 313 LYS A C 1
ATOM 2617 O O . LYS A 1 313 ? 11.766 5.156 -29.777 1.00 87.44 313 LYS A O 1
ATOM 2622 N N . ASN A 1 314 ? 10.259 5.980 -28.321 1.00 86.88 314 ASN A N 1
ATOM 2623 C CA . ASN A 1 314 ? 10.328 7.366 -28.779 1.00 86.88 314 ASN A CA 1
ATOM 2624 C C . ASN A 1 314 ? 11.507 8.106 -28.145 1.00 86.88 314 ASN A C 1
ATOM 2626 O O . ASN A 1 314 ? 12.024 9.061 -28.717 1.00 86.88 314 ASN A O 1
ATOM 2630 N N . ASN A 1 315 ? 11.945 7.645 -26.977 1.00 85.69 315 ASN A N 1
ATOM 2631 C CA . ASN A 1 315 ? 13.096 8.180 -26.276 1.00 85.69 315 ASN A CA 1
ATOM 2632 C C . ASN A 1 315 ? 14.063 7.030 -25.949 1.00 85.69 315 ASN A C 1
ATOM 2634 O O . ASN A 1 315 ? 13.911 6.383 -24.915 1.00 85.69 315 ASN A O 1
ATOM 2638 N N . PRO A 1 316 ? 15.022 6.686 -26.820 1.00 83.31 316 PRO A N 1
ATOM 2639 C CA . PRO A 1 316 ? 15.971 5.619 -26.532 1.00 83.31 316 PRO A CA 1
ATOM 2640 C C . PRO A 1 316 ? 16.959 6.026 -25.429 1.00 83.31 316 PRO A C 1
ATOM 2642 O O . PRO A 1 316 ? 17.476 7.140 -25.391 1.00 83.31 316 PRO A O 1
ATOM 2645 N N . THR A 1 317 ? 17.255 5.092 -24.527 1.00 83.62 317 THR A N 1
ATOM 2646 C CA . THR A 1 317 ? 18.221 5.292 -23.441 1.00 83.62 317 THR A CA 1
ATOM 2647 C C . THR A 1 317 ? 19.642 5.446 -23.991 1.00 83.62 317 THR A C 1
ATOM 2649 O O . THR A 1 317 ? 20.052 4.692 -24.874 1.00 83.62 317 THR A O 1
ATOM 2652 N N . SER A 1 318 ? 20.445 6.351 -23.422 1.00 85.00 318 SER A N 1
ATOM 2653 C CA . SER A 1 318 ? 21.875 6.433 -23.752 1.00 85.00 318 SER A CA 1
ATOM 2654 C C . SER A 1 318 ? 22.610 5.124 -23.408 1.00 85.00 318 SER A C 1
ATOM 2656 O O . SER A 1 318 ? 22.188 4.363 -22.531 1.00 85.00 318 SER A O 1
ATOM 2658 N N . ILE A 1 319 ? 23.745 4.854 -24.064 1.00 85.31 319 ILE A N 1
ATOM 2659 C CA . ILE A 1 319 ? 24.561 3.655 -23.785 1.00 85.31 319 ILE A CA 1
ATOM 2660 C C . ILE A 1 319 ? 24.995 3.626 -22.312 1.00 85.31 319 ILE A C 1
ATOM 2662 O O . ILE A 1 319 ? 24.877 2.594 -21.651 1.00 85.31 319 ILE A O 1
ATOM 2666 N N . LYS A 1 320 ? 25.433 4.775 -21.783 1.00 87.06 320 LYS A N 1
ATOM 2667 C CA . LYS A 1 320 ? 25.854 4.929 -20.385 1.00 87.06 320 LYS A CA 1
ATOM 2668 C C . LYS A 1 320 ? 24.720 4.584 -19.413 1.00 87.06 320 LYS A C 1
ATOM 2670 O O . LYS A 1 320 ? 24.910 3.749 -18.533 1.00 87.06 320 LYS A O 1
ATOM 2675 N N . ASN A 1 321 ? 23.533 5.164 -19.601 1.00 86.06 321 ASN A N 1
ATOM 2676 C CA . ASN A 1 321 ? 22.388 4.891 -18.725 1.00 86.06 321 ASN A CA 1
ATOM 2677 C C . ASN A 1 321 ? 21.928 3.431 -18.857 1.00 86.06 321 ASN A C 1
ATOM 2679 O O . ASN A 1 321 ? 21.582 2.797 -17.865 1.00 86.06 321 ASN A O 1
ATOM 2683 N N . SER A 1 322 ? 22.001 2.852 -20.059 1.00 88.69 322 SER A N 1
ATOM 2684 C CA . SER A 1 322 ? 21.671 1.439 -20.285 1.00 88.69 322 SER A CA 1
ATOM 2685 C C . SER A 1 322 ? 22.589 0.494 -19.501 1.00 88.69 322 SER A C 1
ATOM 2687 O O . SER A 1 322 ? 22.118 -0.498 -18.944 1.00 88.69 322 SER A O 1
ATOM 2689 N N . GLN A 1 323 ? 23.887 0.807 -19.416 1.00 90.62 323 GLN A N 1
ATOM 2690 C CA . GLN A 1 323 ? 24.844 0.050 -18.602 1.00 90.62 323 GLN A CA 1
ATOM 2691 C C . GLN A 1 323 ? 24.536 0.176 -17.105 1.00 90.62 323 GLN A C 1
ATOM 2693 O O . GLN A 1 323 ? 24.477 -0.842 -16.417 1.00 90.62 323 GLN A O 1
ATOM 2698 N N . MET A 1 324 ? 24.255 1.394 -16.625 1.00 90.94 324 MET A N 1
ATOM 2699 C CA . MET A 1 324 ? 23.875 1.643 -15.229 1.00 90.94 324 MET A CA 1
ATOM 2700 C C . MET A 1 324 ? 22.609 0.868 -14.830 1.00 90.94 324 MET A C 1
ATOM 2702 O O . MET A 1 324 ? 22.594 0.186 -13.807 1.00 90.94 324 MET A O 1
ATOM 2706 N N . ILE A 1 325 ? 21.566 0.902 -15.669 1.00 93.12 325 ILE A N 1
ATOM 2707 C CA . ILE A 1 325 ? 20.322 0.147 -15.454 1.00 93.12 325 ILE A CA 1
ATOM 2708 C C . ILE A 1 325 ? 20.597 -1.359 -15.417 1.00 93.12 325 ILE A C 1
ATOM 2710 O O . ILE A 1 325 ? 20.050 -2.066 -14.569 1.00 93.12 325 ILE A O 1
ATOM 2714 N N . LEU A 1 326 ? 21.443 -1.872 -16.315 1.00 92.38 326 LEU A N 1
ATOM 2715 C CA . LEU A 1 326 ? 21.780 -3.295 -16.362 1.00 92.38 326 LEU A CA 1
ATOM 2716 C C . LEU A 1 326 ? 22.499 -3.756 -15.088 1.00 92.38 326 LEU A C 1
ATOM 2718 O O . LEU A 1 326 ? 22.190 -4.829 -14.566 1.00 92.38 326 LEU A O 1
ATOM 2722 N N . GLU A 1 327 ? 23.446 -2.966 -14.588 1.00 92.69 327 GLU A N 1
ATOM 2723 C CA . GLU A 1 327 ? 24.169 -3.259 -13.351 1.00 92.69 327 GLU A CA 1
ATOM 2724 C C . GLU A 1 327 ? 23.237 -3.228 -12.133 1.00 92.69 327 GLU A C 1
ATOM 2726 O O . GLU A 1 327 ? 23.167 -4.202 -11.379 1.00 92.69 327 GLU A O 1
ATOM 2731 N N . ALA A 1 328 ? 22.437 -2.166 -12.002 1.00 93.19 328 ALA A N 1
ATOM 2732 C CA . ALA A 1 328 ? 21.430 -2.023 -10.954 1.00 93.19 328 ALA A CA 1
ATOM 2733 C C . ALA A 1 328 ? 20.434 -3.198 -10.945 1.00 93.19 328 ALA A C 1
ATOM 2735 O O . ALA A 1 328 ? 20.161 -3.791 -9.898 1.00 93.19 328 ALA A O 1
ATOM 2736 N N . THR A 1 329 ? 19.961 -3.596 -12.130 1.00 94.00 329 THR A N 1
ATOM 2737 C CA . THR A 1 329 ? 19.064 -4.744 -12.319 1.00 94.00 329 THR A CA 1
ATOM 2738 C C . THR A 1 329 ? 19.700 -6.038 -11.821 1.00 94.00 329 THR A C 1
ATOM 2740 O O . THR A 1 329 ? 19.076 -6.770 -11.056 1.00 94.00 329 THR A O 1
ATOM 2743 N N . LYS A 1 330 ? 20.944 -6.330 -12.226 1.00 92.44 330 LYS A N 1
ATOM 2744 C CA . LYS A 1 330 ? 21.656 -7.551 -11.811 1.00 92.44 330 LYS A CA 1
ATOM 2745 C C . LYS A 1 330 ? 21.847 -7.604 -10.298 1.00 92.44 330 LYS A C 1
ATOM 2747 O O . LYS A 1 330 ? 21.635 -8.656 -9.695 1.00 92.44 330 LYS A O 1
ATOM 2752 N N . ASN A 1 331 ? 22.210 -6.477 -9.689 1.00 91.81 331 ASN A N 1
ATOM 2753 C CA . ASN A 1 331 ? 22.437 -6.385 -8.249 1.00 91.81 331 ASN A CA 1
ATOM 2754 C C . ASN A 1 331 ? 21.157 -6.680 -7.457 1.00 91.81 331 ASN A C 1
ATOM 2756 O O . ASN A 1 331 ? 21.171 -7.519 -6.553 1.00 91.81 331 ASN A O 1
ATOM 2760 N N . LEU A 1 332 ? 20.035 -6.057 -7.830 1.00 92.56 332 LEU A N 1
ATOM 2761 C CA . LEU A 1 332 ? 18.753 -6.288 -7.162 1.00 92.56 332 LEU A CA 1
ATOM 2762 C C . LEU A 1 332 ? 18.184 -7.679 -7.460 1.00 92.56 332 LEU A C 1
ATOM 2764 O O . LEU A 1 332 ? 17.702 -8.341 -6.542 1.00 92.56 332 LEU A O 1
ATOM 2768 N N . GLN A 1 333 ? 18.294 -8.166 -8.699 1.00 92.19 333 GLN A N 1
ATOM 2769 C CA . GLN A 1 333 ? 17.834 -9.508 -9.057 1.00 92.19 333 GLN A CA 1
ATOM 2770 C C . GLN A 1 333 ? 18.567 -10.566 -8.230 1.00 92.19 333 GLN A C 1
ATOM 2772 O O . GLN A 1 333 ? 17.928 -11.459 -7.680 1.00 92.19 333 GLN A O 1
ATOM 2777 N N . LYS A 1 334 ? 19.894 -10.446 -8.098 1.00 91.38 334 LYS A N 1
ATOM 2778 C CA . LYS A 1 334 ? 20.703 -11.356 -7.281 1.00 91.38 334 LYS A CA 1
ATOM 2779 C C . LYS A 1 334 ? 20.322 -11.286 -5.802 1.00 91.38 334 LYS A C 1
ATOM 2781 O O . LYS A 1 334 ? 20.240 -12.324 -5.155 1.00 91.38 334 LYS A O 1
ATOM 2786 N N . LYS A 1 335 ? 20.102 -10.081 -5.265 1.00 93.31 335 LYS A N 1
ATOM 2787 C CA . LYS A 1 335 ? 19.786 -9.887 -3.843 1.00 93.31 335 LYS A CA 1
ATOM 2788 C C . LYS A 1 335 ? 18.408 -10.439 -3.470 1.00 93.31 335 LYS A C 1
ATOM 2790 O O . LYS A 1 335 ? 18.285 -11.108 -2.451 1.00 93.31 335 LYS A O 1
ATOM 2795 N N . TYR A 1 336 ? 17.392 -10.165 -4.284 1.00 92.06 336 TYR A N 1
ATOM 2796 C CA . TYR A 1 336 ? 15.996 -10.462 -3.947 1.00 92.06 336 TYR A CA 1
ATOM 2797 C C . TYR A 1 336 ? 15.447 -11.718 -4.638 1.00 92.06 336 TYR A C 1
ATOM 2799 O O . TYR A 1 336 ? 14.381 -12.193 -4.266 1.00 92.06 336 TYR A O 1
ATOM 2807 N N . SER A 1 337 ? 16.174 -12.291 -5.605 1.00 92.06 337 SER A N 1
ATOM 2808 C CA . SER A 1 337 ? 15.742 -13.464 -6.385 1.00 92.06 337 SER A CA 1
ATOM 2809 C C . SER A 1 337 ? 14.375 -13.264 -7.058 1.00 92.06 337 SER A C 1
ATOM 2811 O O . SER A 1 337 ? 13.508 -14.135 -7.028 1.00 92.06 337 SER A O 1
ATOM 2813 N N . VAL A 1 338 ? 14.183 -12.088 -7.663 1.00 92.81 338 VAL A N 1
ATOM 2814 C CA . VAL A 1 338 ? 12.911 -11.639 -8.257 1.00 92.81 338 VAL A CA 1
ATOM 2815 C C . VAL A 1 338 ? 12.956 -11.600 -9.793 1.00 92.81 338 VAL A C 1
ATOM 2817 O O . VAL A 1 338 ? 14.038 -11.462 -10.373 1.00 92.81 338 VAL A O 1
ATOM 2820 N N . PRO A 1 339 ? 11.807 -11.711 -10.488 1.00 94.69 339 PRO A N 1
ATOM 2821 C CA . PRO A 1 339 ? 11.750 -11.597 -11.944 1.00 94.69 339 PRO A CA 1
ATOM 2822 C C . PRO A 1 339 ? 12.065 -10.181 -12.444 1.00 94.69 339 PRO A C 1
ATOM 2824 O O . PRO A 1 339 ? 11.843 -9.190 -11.742 1.00 94.69 339 PRO A O 1
ATOM 2827 N N . ILE A 1 340 ? 12.535 -10.098 -13.694 1.00 94.75 340 ILE A N 1
ATOM 2828 C CA . ILE A 1 340 ? 12.724 -8.837 -14.420 1.00 94.75 340 ILE A CA 1
ATOM 2829 C C . ILE A 1 340 ? 11.636 -8.732 -15.485 1.00 94.75 340 ILE A C 1
ATOM 2831 O O . ILE A 1 340 ? 11.551 -9.565 -16.389 1.00 94.75 340 ILE A O 1
ATOM 2835 N N . ILE A 1 341 ? 10.829 -7.681 -15.392 1.00 94.44 341 ILE A N 1
ATOM 2836 C CA . ILE A 1 341 ? 9.710 -7.406 -16.285 1.00 94.44 341 ILE A CA 1
ATOM 2837 C C . ILE A 1 341 ? 10.055 -6.208 -17.169 1.00 94.44 341 ILE A C 1
ATOM 2839 O O . ILE A 1 341 ? 10.283 -5.103 -16.681 1.00 94.44 341 ILE A O 1
ATOM 2843 N N . ARG A 1 342 ? 10.090 -6.421 -18.484 1.00 93.69 342 ARG A N 1
ATOM 2844 C CA . ARG A 1 342 ? 10.319 -5.383 -19.493 1.00 93.69 342 ARG A CA 1
ATOM 2845 C C . ARG A 1 342 ? 8.996 -4.966 -20.122 1.00 93.69 342 ARG A C 1
ATOM 2847 O O . ARG A 1 342 ? 8.307 -5.788 -20.731 1.00 93.69 342 ARG A O 1
ATOM 2854 N N . ILE A 1 343 ? 8.661 -3.688 -19.984 1.00 92.62 343 ILE A N 1
ATOM 2855 C CA 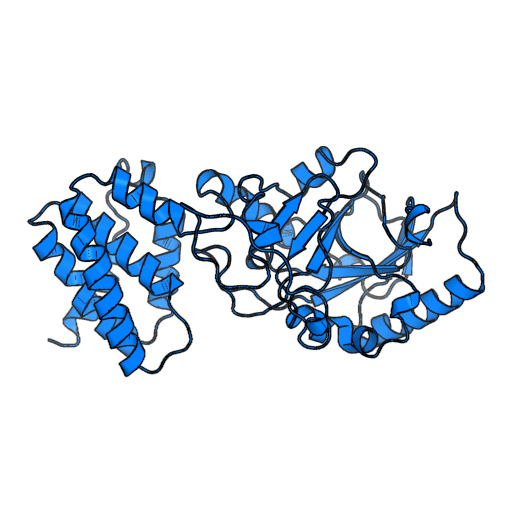. ILE A 1 343 ? 7.391 -3.112 -20.434 1.00 92.62 343 ILE A CA 1
ATOM 2856 C C . ILE A 1 343 ? 7.675 -2.052 -21.489 1.00 92.62 343 ILE A C 1
ATOM 2858 O O . ILE A 1 343 ? 8.445 -1.129 -21.245 1.00 92.62 343 ILE A O 1
ATOM 2862 N N . ASP A 1 344 ? 7.022 -2.159 -22.641 1.00 92.44 344 ASP A N 1
ATOM 2863 C CA . ASP A 1 344 ? 6.979 -1.064 -23.610 1.00 92.44 344 ASP A CA 1
ATOM 2864 C C . ASP A 1 344 ? 6.068 0.041 -23.056 1.00 92.44 344 ASP A C 1
ATOM 2866 O O . ASP A 1 344 ? 4.900 -0.222 -22.767 1.00 92.44 344 ASP A O 1
ATOM 2870 N N . GLY A 1 345 ? 6.583 1.258 -22.885 1.00 90.75 345 GLY A N 1
ATOM 2871 C CA . GLY A 1 345 ? 5.854 2.366 -22.261 1.00 90.75 345 GLY A CA 1
ATOM 2872 C C . GLY A 1 345 ? 6.468 3.726 -22.578 1.00 90.75 345 GLY A C 1
ATOM 2873 O O . GLY A 1 345 ? 7.458 3.804 -23.299 1.00 90.75 345 GLY A O 1
ATOM 2874 N N . GLN A 1 346 ? 5.876 4.792 -22.043 1.00 91.06 346 GLN A N 1
ATOM 2875 C CA . GLN A 1 346 ? 6.370 6.159 -22.206 1.00 91.06 346 GLN A CA 1
ATOM 2876 C C . GLN A 1 346 ? 7.016 6.636 -20.906 1.00 91.06 346 GLN A C 1
ATOM 2878 O O . GLN A 1 346 ? 6.418 6.518 -19.833 1.00 91.06 346 GLN A O 1
ATOM 2883 N N . VAL A 1 347 ? 8.229 7.172 -21.010 1.00 89.88 347 VAL A N 1
ATOM 2884 C CA . VAL A 1 347 ? 8.947 7.774 -19.886 1.00 89.88 347 VAL A CA 1
ATOM 2885 C C . VAL A 1 347 ? 8.796 9.287 -19.966 1.00 89.88 347 VAL A C 1
ATOM 2887 O O . VAL A 1 347 ? 9.000 9.869 -21.033 1.00 89.88 347 VAL A O 1
ATOM 2890 N N . ASP A 1 348 ? 8.434 9.927 -18.856 1.00 83.62 348 ASP A N 1
ATOM 2891 C CA . ASP A 1 348 ? 8.390 11.385 -18.788 1.00 83.62 348 ASP A CA 1
ATOM 2892 C C . ASP A 1 348 ? 9.796 11.951 -19.020 1.00 83.62 348 ASP A C 1
ATOM 2894 O O . ASP A 1 348 ? 10.763 11.576 -18.364 1.00 83.62 348 ASP A O 1
ATOM 2898 N N . VAL A 1 349 ? 9.928 12.813 -20.023 1.00 66.25 349 VAL A N 1
ATOM 2899 C CA . VAL A 1 349 ? 11.217 13.376 -20.439 1.00 66.25 349 VAL A CA 1
ATOM 2900 C C . VAL A 1 349 ? 11.573 14.606 -19.600 1.00 66.25 349 VAL A C 1
ATOM 2902 O O . VAL A 1 349 ? 12.723 15.040 -19.606 1.00 66.25 349 VAL A O 1
ATOM 2905 N N . THR A 1 350 ? 10.604 15.160 -18.865 1.00 59.47 350 THR A N 1
ATOM 2906 C CA . THR A 1 350 ? 10.795 16.357 -18.037 1.00 59.47 350 THR A CA 1
ATOM 2907 C C . THR A 1 350 ? 11.479 16.066 -16.699 1.00 59.47 350 THR A C 1
ATOM 2909 O O . THR A 1 350 ? 12.008 16.989 -16.093 1.00 59.47 350 THR A O 1
ATOM 2912 N N . SER A 1 351 ? 11.557 14.800 -16.270 1.00 48.84 351 SER A N 1
ATOM 2913 C CA . SER A 1 351 ? 12.199 14.380 -15.011 1.00 48.84 351 SER A CA 1
ATOM 2914 C C . SER A 1 351 ? 13.734 14.308 -15.060 1.00 48.84 351 SER A C 1
ATOM 2916 O O . SER A 1 351 ? 14.359 14.071 -14.032 1.00 48.84 351 SER A O 1
ATOM 2918 N N . ASN A 1 352 ? 14.352 14.512 -16.232 1.00 37.31 352 ASN A N 1
ATOM 2919 C CA . ASN A 1 352 ? 15.812 14.491 -16.426 1.00 37.31 352 ASN A CA 1
ATOM 2920 C C . ASN A 1 352 ? 16.469 15.891 -16.423 1.00 37.31 352 ASN A C 1
ATOM 2922 O O . ASN A 1 352 ? 17.627 16.018 -16.834 1.00 37.31 352 ASN A O 1
ATOM 2926 N N . GLN A 1 353 ? 15.739 16.934 -16.017 1.00 29.27 353 GLN A N 1
ATOM 2927 C CA . GLN A 1 353 ? 16.257 18.289 -15.778 1.00 29.27 353 GLN A CA 1
ATOM 2928 C C . GLN A 1 353 ? 16.270 18.577 -14.281 1.00 29.27 353 GLN A C 1
ATOM 2930 O O . GLN A 1 353 ? 17.235 19.244 -13.840 1.00 29.27 353 GLN A O 1
#

Nearest PDB structures (foldseek):
  7u24-assembly1_E  TM=1.540E-01  e=5.593E+00  Cricetus cricetus

pLDDT: mean 75.45, std 18.2, range [29.27, 97.62]

Secondary structure (DSSP, 8-state):
-HHHHHHHHHHHHHS--S-TTGGGTS-HHHHHHHHHHHHTS-HHHHHHHHHHHTHHHHHTTT-HHHHHHHHHHHHHHHHHH--S--HHHHHHHHHHHHHHHHGGGGG--HHHHHHHHHHHS-SS-GGGHHHHHTTSGGGS--GGGGTT-EEES--S-EEEEEEE-GGGTTSHHHHTHHHHHTT-S-EEEEEEETTB-EESSSEEEEEE--GGGEEEEESS-----TTTT-TTTGGG--------SSS----STTHHHHTTTTT----HHHHHHH--SS--EEEE---TT---STTSPPP---EEEEEEEEE-SSSPPPHHHHHHHHHHHHHHHHHH---EEEEE-EE-SGGG-

Mean predicted aligned error: 14.23 Å

Radius of gyration: 23.82 Å; Cα contacts (8 Å, |Δi|>4): 516; chains: 1; bounding box: 58×45×70 Å